Protein AF-A0A7T5UWR5-F1 (afdb_monomer_lite)

Sequence (275 aa):
MARLPIPGSDDGDWGEILNDFLSVEHAADGSLKSTGSLSEKMSTSLVAAKGDLIVGTASETPVRLPVGGDGDILTSSSASATGMIWAPSPPAPSQSIYPLSAYGFVAASGNIEAFDAISTLGSNMTRVFVPAGAAISVVGALLNTAAVMSGSGENSFAIYDDAGMFVAQTVSDDTLWTNEGWILKTLPSVVPAQSVDRFVNVGIAVNSASSPPYAMYATVGPTPPPALGGAFRGGYNRPNHRRAFYFGSMPSWPASLDLTTVGNDYGYLPLIVLA

Radius of gyration: 34.54 Å; chains: 1; bounding box: 63×38×106 Å

Foldseek 3Di:
DADQDDPPPCPPNNVVNVCSNQVQQADPVGHGDCPHPCVVDDDCVQVPDPPWDWADLDVVRTHIDHDDDPQWDWDQDPVDSRSIDTDHDDPDPPPQPDDVVVVPFQWKLDRPVLQPDKDFDAWKKFKIKGAAQDKFFKKKFAFPFAFDAQDAAAFWKWKAFQQFAGDFIFDGDSCQRGDHGIRMTTTPDIHGGHRGIGMIMMTGHDPRTPGTIMAGFRDPDPDDDPDPNQSQQQHVPDQQRAGIFHDDRDRDDDRGDRSNPTHDRPDTHTIMTTD

Secondary structure (DSSP, 8-state):
------TTTSTTTHHHHHHHHHTTTB-TTSPBPTTSGGGG---GGG--STT-EEEEEETTEEEEE----TTEEEEE-TTSTTSEEEEEPPPPP---SS-GGGGT-SEESS-GGG--EEEE--SEEEEEEE-TT--EEEEEEEEEEPPEE-S----EEEEEETTSBEEEEPPP-TTTTSS-EEEEEEEEEEEPP-SS-EEEEEEEE--SEEE--EEEE----SS--TTTTTTSSSSTT-TT--SBEEP-S-SS--SB--TTTSSBSSSPPB-EEE-

Structure (mmCIF, N/CA/C/O backbone):
data_AF-A0A7T5UWR5-F1
#
_entry.id   AF-A0A7T5UWR5-F1
#
loop_
_atom_site.group_PDB
_atom_site.id
_atom_site.type_symbol
_atom_site.label_atom_id
_atom_site.label_alt_id
_atom_site.label_comp_id
_atom_site.label_asym_id
_atom_site.label_entity_id
_atom_site.label_seq_id
_atom_site.pdbx_PDB_ins_code
_atom_site.Cartn_x
_atom_site.Cartn_y
_atom_site.Cartn_z
_atom_site.occupancy
_atom_site.B_iso_or_equiv
_atom_site.auth_seq_id
_atom_site.auth_comp_id
_atom_site.auth_asym_id
_atom_site.auth_atom_id
_atom_site.pdbx_PDB_model_num
ATOM 1 N N . MET A 1 1 ? -22.112 -3.838 71.457 1.00 72.62 1 MET A N 1
ATOM 2 C CA . MET A 1 1 ? -21.331 -4.045 70.213 1.00 72.62 1 MET A CA 1
ATOM 3 C C . MET A 1 1 ? -21.715 -5.405 69.676 1.00 72.62 1 MET A C 1
ATOM 5 O O . MET A 1 1 ? -21.663 -6.351 70.452 1.00 72.62 1 MET A O 1
ATOM 9 N N . ALA A 1 2 ? -22.090 -5.493 68.399 1.00 87.69 2 ALA A N 1
ATOM 10 C CA . ALA A 1 2 ? -22.409 -6.764 67.759 1.00 87.69 2 ALA A CA 1
ATOM 11 C C . ALA A 1 2 ? -21.218 -7.731 67.873 1.00 87.69 2 ALA A C 1
ATOM 13 O O . ALA A 1 2 ? -20.102 -7.403 67.464 1.00 87.69 2 ALA A O 1
ATOM 14 N N . ARG A 1 3 ? -21.449 -8.903 68.467 1.00 93.38 3 ARG A N 1
ATOM 15 C CA . ARG A 1 3 ? -20.462 -9.979 68.615 1.00 93.38 3 ARG A CA 1
ATOM 16 C C . ARG A 1 3 ? -21.171 -11.327 68.633 1.00 93.38 3 ARG A C 1
ATOM 18 O O . ARG A 1 3 ? -22.361 -11.389 68.912 1.00 93.38 3 ARG A O 1
ATOM 25 N N . LEU A 1 4 ? -20.436 -12.402 68.371 1.00 89.94 4 LEU A N 1
ATOM 26 C CA . LEU A 1 4 ? -20.975 -13.748 68.552 1.00 89.94 4 LEU A CA 1
ATOM 27 C C . LEU A 1 4 ? -21.218 -14.035 70.053 1.00 89.94 4 LEU A C 1
ATOM 29 O O . LEU A 1 4 ? -20.418 -13.581 70.885 1.00 89.94 4 LEU A O 1
ATOM 33 N N . PRO A 1 5 ? -22.283 -14.786 70.406 1.00 91.00 5 PRO A N 1
ATOM 34 C CA . PRO A 1 5 ? -22.486 -15.281 71.767 1.00 91.00 5 PRO A CA 1
ATOM 35 C C . PRO A 1 5 ? -21.341 -16.198 72.229 1.00 91.00 5 PRO A C 1
ATOM 37 O O . PRO A 1 5 ? -20.806 -16.982 71.440 1.00 91.00 5 PRO A O 1
ATOM 40 N N . ILE A 1 6 ? -20.981 -16.116 73.511 1.00 91.81 6 ILE A N 1
ATOM 41 C CA . ILE A 1 6 ? -19.949 -16.922 74.173 1.00 91.81 6 ILE A CA 1
ATOM 42 C C . ILE A 1 6 ? -20.634 -17.914 75.127 1.00 91.81 6 ILE A C 1
ATOM 44 O O . ILE A 1 6 ? -21.175 -17.500 76.160 1.00 91.81 6 ILE A O 1
ATOM 48 N N . PRO A 1 7 ? -20.588 -19.229 74.835 1.00 88.88 7 PRO A N 1
ATOM 49 C CA . PRO A 1 7 ? -21.233 -20.225 75.679 1.00 88.88 7 PRO A CA 1
ATOM 50 C C . PRO A 1 7 ? -20.728 -20.231 77.124 1.00 88.88 7 PRO A C 1
ATOM 52 O O . PRO A 1 7 ? -19.520 -20.208 77.358 1.00 88.88 7 PRO A O 1
ATOM 55 N N . GLY A 1 8 ? -21.650 -20.264 78.090 1.00 88.81 8 GLY A N 1
ATOM 56 C CA . GLY A 1 8 ? -21.361 -20.268 79.527 1.00 88.81 8 GLY A CA 1
ATOM 57 C C . GLY A 1 8 ? -20.982 -18.907 80.123 1.00 88.81 8 GLY A C 1
ATOM 58 O O . GLY A 1 8 ? -21.049 -18.749 81.338 1.00 88.81 8 GLY A O 1
ATOM 59 N N . SER A 1 9 ? -20.596 -17.920 79.304 1.00 91.00 9 SER A N 1
ATOM 60 C CA . SER A 1 9 ? -20.320 -16.548 79.762 1.00 91.00 9 SER A CA 1
ATOM 61 C C . SER A 1 9 ? -21.513 -15.611 79.574 1.00 91.00 9 SER A C 1
ATOM 63 O O . SER A 1 9 ? -21.632 -14.649 80.325 1.00 91.00 9 SER A O 1
ATOM 65 N N . ASP A 1 10 ? -22.361 -15.873 78.577 1.00 92.00 10 ASP A N 1
ATOM 66 C CA . ASP A 1 10 ? -23.471 -14.993 78.187 1.00 92.00 10 ASP A CA 1
ATOM 67 C C . ASP A 1 10 ? -24.849 -15.550 78.584 1.00 92.00 10 ASP A C 1
ATOM 69 O O . ASP A 1 10 ? -25.868 -15.134 78.039 1.00 92.00 10 ASP A O 1
ATOM 73 N N . ASP A 1 11 ? -24.905 -16.540 79.478 1.00 89.25 11 ASP A N 1
ATOM 74 C CA . ASP A 1 11 ? -26.140 -17.252 79.823 1.00 89.25 11 ASP A CA 1
ATOM 75 C C . ASP A 1 11 ? -27.239 -16.293 80.318 1.00 89.25 11 ASP A C 1
ATOM 77 O O . ASP A 1 11 ? -27.069 -15.579 81.301 1.00 89.25 11 ASP A O 1
ATOM 81 N N . GLY A 1 12 ? -28.385 -16.297 79.627 1.00 90.75 12 GLY A N 1
ATOM 82 C CA . GLY A 1 12 ? -29.487 -15.346 79.835 1.00 90.75 12 GLY A CA 1
ATOM 83 C C . GLY A 1 12 ? -29.567 -14.228 78.786 1.00 90.75 12 GLY A C 1
ATOM 84 O O . GLY A 1 12 ? -30.673 -13.791 78.477 1.00 90.75 12 GLY A O 1
ATOM 85 N N . ASP A 1 13 ? -28.447 -13.875 78.146 1.00 92.75 13 ASP A N 1
ATOM 86 C CA . ASP A 1 13 ? -28.332 -12.712 77.244 1.00 92.75 13 ASP A CA 1
ATOM 87 C C . ASP A 1 13 ? -28.174 -13.094 75.756 1.00 92.75 13 ASP A C 1
ATOM 89 O O . ASP A 1 13 ? -28.141 -12.237 74.869 1.00 92.75 13 ASP A O 1
ATOM 93 N N . TRP A 1 14 ? -28.103 -14.394 75.444 1.00 92.44 14 TRP A N 1
ATOM 94 C CA . TRP A 1 14 ? -27.865 -14.910 74.084 1.00 92.44 14 TRP A CA 1
ATOM 95 C C . TRP A 1 14 ? -28.826 -14.344 73.038 1.00 92.44 14 TRP A C 1
ATOM 97 O O . TRP A 1 14 ? -28.411 -14.063 71.915 1.00 92.44 14 TRP A O 1
ATOM 107 N N . GLY A 1 15 ? -30.109 -14.213 73.388 1.00 90.94 15 GLY A N 1
ATOM 108 C CA . GLY A 1 15 ? -31.134 -13.738 72.461 1.00 90.94 15 GLY A CA 1
ATOM 109 C C . GLY A 1 15 ? -30.883 -12.301 72.011 1.00 90.94 15 GLY A C 1
ATOM 110 O O . GLY A 1 15 ? -30.987 -12.005 70.825 1.00 90.94 15 GLY A O 1
ATOM 111 N N . GLU A 1 16 ? -30.496 -11.426 72.939 1.00 92.62 16 GLU A N 1
ATOM 112 C CA . GLU A 1 16 ? -30.195 -10.024 72.642 1.00 92.62 16 GLU A CA 1
ATOM 113 C C . GLU A 1 16 ? -28.906 -9.903 71.822 1.00 92.62 16 GLU A C 1
ATOM 115 O O . GLU A 1 16 ? -28.911 -9.287 70.758 1.00 92.62 16 GLU A O 1
ATOM 120 N N . ILE A 1 17 ? -27.836 -10.592 72.237 1.00 93.31 17 ILE A N 1
ATOM 121 C CA . ILE A 1 17 ? -26.541 -10.574 71.536 1.00 93.31 17 ILE A CA 1
ATOM 122 C C . ILE A 1 17 ? -26.669 -11.115 70.103 1.00 93.31 17 ILE A C 1
ATOM 124 O O . ILE A 1 17 ? -26.099 -10.546 69.168 1.00 93.31 17 ILE A O 1
ATOM 128 N N . LEU A 1 18 ? -27.419 -12.205 69.908 1.00 92.06 18 LEU A N 1
ATOM 129 C CA . LEU A 1 18 ? -27.649 -12.775 68.581 1.00 92.06 18 LEU A CA 1
ATOM 130 C C . LEU A 1 18 ? -28.477 -11.834 67.700 1.00 92.06 18 LEU A C 1
ATOM 132 O O . LEU A 1 18 ? -28.149 -11.674 66.525 1.00 92.06 18 LEU A O 1
ATOM 136 N N . ASN A 1 19 ? -29.514 -11.197 68.247 1.00 92.12 19 ASN A N 1
ATOM 137 C CA . ASN A 1 19 ? -30.317 -10.227 67.505 1.00 92.12 19 ASN A CA 1
ATOM 138 C C . ASN A 1 19 ? -29.480 -9.010 67.093 1.00 92.12 19 ASN A C 1
ATOM 140 O O . ASN A 1 19 ? -29.534 -8.613 65.930 1.00 92.12 19 ASN A O 1
ATOM 144 N N . ASP A 1 20 ? -28.638 -8.487 67.989 1.00 93.44 20 ASP A N 1
ATOM 145 C CA . ASP A 1 20 ? -27.680 -7.419 67.685 1.00 93.44 20 ASP A CA 1
ATOM 146 C C . ASP A 1 20 ? -26.740 -7.818 66.538 1.00 93.44 20 ASP A C 1
ATOM 148 O O . ASP A 1 20 ? -26.527 -7.037 65.609 1.00 93.44 20 ASP A O 1
ATOM 152 N N . PHE A 1 21 ? -26.212 -9.046 66.559 1.00 92.94 21 PHE A N 1
ATOM 153 C CA . PHE A 1 21 ? -25.339 -9.562 65.504 1.00 92.94 21 PHE A CA 1
ATOM 154 C C . PHE A 1 21 ? -26.065 -9.746 64.163 1.00 92.94 21 PHE A C 1
ATOM 156 O O . PHE A 1 21 ? -25.588 -9.268 63.134 1.00 92.94 21 PHE A O 1
ATOM 163 N N . LEU A 1 22 ? -27.224 -10.411 64.152 1.00 91.69 22 LEU A N 1
ATOM 164 C CA . LEU A 1 22 ? -27.995 -10.643 62.927 1.00 91.69 22 LEU A CA 1
ATOM 165 C C . LEU A 1 22 ? -28.481 -9.331 62.316 1.00 91.69 22 LEU A C 1
ATOM 167 O O . LEU A 1 22 ? -28.459 -9.187 61.091 1.00 91.69 22 LEU A O 1
ATOM 171 N N . SER A 1 23 ? -28.820 -8.352 63.158 1.00 91.81 23 SER A N 1
ATOM 172 C CA . SER A 1 23 ? -29.242 -7.025 62.723 1.00 91.81 23 SER A CA 1
ATOM 173 C C . SER A 1 23 ? -28.158 -6.257 61.966 1.00 91.81 23 SER A C 1
ATOM 175 O O . SER A 1 23 ? -28.475 -5.241 61.360 1.00 91.81 23 SER A O 1
ATOM 177 N N . VAL A 1 24 ? -26.898 -6.704 61.936 1.00 90.94 24 VAL A N 1
ATOM 178 C CA . VAL A 1 24 ? -25.865 -6.065 61.104 1.00 90.94 24 VAL A CA 1
ATOM 179 C C . VAL A 1 24 ? -26.238 -6.152 59.619 1.00 90.94 24 VAL A C 1
ATOM 181 O O . VAL A 1 24 ? -26.217 -5.136 58.929 1.00 90.94 24 VAL A O 1
ATOM 184 N N . GLU A 1 25 ? -26.680 -7.323 59.150 1.00 92.88 25 GLU A N 1
ATOM 185 C CA . GLU A 1 25 ? -27.005 -7.562 57.731 1.00 92.88 25 GLU A CA 1
ATOM 186 C C . GLU A 1 25 ? -28.476 -7.922 57.476 1.00 92.88 25 GLU A C 1
ATOM 188 O O . GLU A 1 25 ? -28.911 -7.864 56.328 1.00 92.88 25 GLU A O 1
ATOM 193 N N . HIS A 1 26 ? -29.262 -8.260 58.507 1.00 92.81 26 HIS A N 1
ATOM 194 C CA . HIS A 1 26 ? -30.658 -8.686 58.357 1.00 92.81 26 HIS A CA 1
ATOM 195 C C . HIS A 1 26 ? -31.650 -7.645 58.877 1.00 92.81 26 HIS A C 1
ATOM 197 O O . HIS A 1 26 ? -31.431 -6.993 59.901 1.00 92.81 26 HIS A O 1
ATOM 203 N N . ALA A 1 27 ? -32.760 -7.486 58.164 1.00 91.44 27 ALA A N 1
ATOM 204 C CA . ALA A 1 27 ? -33.933 -6.766 58.629 1.00 91.44 27 ALA A CA 1
ATOM 205 C C . ALA A 1 27 ? -34.692 -7.591 59.686 1.00 91.44 27 ALA A C 1
ATOM 207 O O . ALA A 1 27 ? -34.437 -8.779 59.885 1.00 91.44 27 ALA A O 1
ATOM 208 N N . ALA A 1 28 ? -35.633 -6.953 60.387 1.00 92.12 28 ALA A N 1
ATOM 209 C CA . ALA A 1 28 ? -36.389 -7.593 61.468 1.00 92.12 28 ALA A CA 1
ATOM 210 C C . ALA A 1 28 ? -37.284 -8.758 60.996 1.00 92.12 28 ALA A C 1
ATOM 212 O O . ALA A 1 28 ? -37.659 -9.605 61.801 1.00 92.12 28 ALA A O 1
ATOM 213 N N . ASP A 1 29 ? -37.617 -8.810 59.705 1.00 93.12 29 ASP A N 1
ATOM 214 C CA . ASP A 1 29 ? -38.367 -9.896 59.064 1.00 93.12 29 ASP A CA 1
ATOM 215 C C . ASP A 1 29 ? -37.470 -11.054 58.578 1.00 93.12 29 ASP A C 1
ATOM 217 O O . ASP A 1 29 ? -37.969 -12.032 58.022 1.00 93.12 29 ASP A O 1
ATOM 221 N N . GLY A 1 30 ? -36.153 -10.958 58.794 1.00 90.12 30 GLY A N 1
ATOM 222 C CA . GLY A 1 30 ? -35.166 -11.949 58.375 1.00 90.12 30 GLY A CA 1
ATOM 223 C C . GLY A 1 30 ? -34.666 -11.791 56.937 1.00 90.12 30 GLY A C 1
ATOM 224 O O . GLY A 1 30 ? -33.840 -12.599 56.508 1.00 90.12 30 GLY A O 1
ATOM 225 N N . SER A 1 31 ? -35.107 -10.777 56.183 1.00 91.62 31 SER A N 1
ATOM 226 C CA . SER A 1 31 ? -34.520 -10.474 54.872 1.00 91.62 31 SER A CA 1
ATOM 227 C C . SER A 1 31 ? -33.127 -9.858 55.022 1.00 91.62 31 SER A C 1
ATOM 229 O O . SER A 1 31 ? -32.784 -9.313 56.068 1.00 91.62 31 SER A O 1
ATOM 231 N N . LEU A 1 32 ? -32.321 -9.868 53.959 1.00 90.62 32 LEU A N 1
ATOM 232 C CA . LEU A 1 32 ? -31.107 -9.048 53.914 1.00 90.62 32 LEU A CA 1
ATOM 233 C C . LEU A 1 32 ? -31.481 -7.560 53.841 1.00 90.62 32 LEU A C 1
ATOM 235 O O . LEU A 1 32 ? -32.467 -7.190 53.198 1.00 90.62 32 LEU A O 1
ATOM 239 N N . LYS A 1 33 ? -30.692 -6.702 54.489 1.00 89.81 33 LYS A N 1
ATOM 240 C CA . LYS A 1 33 ? -30.841 -5.245 54.416 1.00 89.81 33 LYS A CA 1
ATOM 241 C C . LYS A 1 33 ? -30.394 -4.729 53.050 1.00 89.81 33 LYS A C 1
ATOM 243 O O . LYS A 1 33 ? -29.324 -5.084 52.567 1.00 89.81 33 LYS A O 1
ATOM 248 N N . SER A 1 34 ? -31.148 -3.787 52.487 1.00 83.00 34 SER A N 1
ATOM 249 C CA . SER A 1 34 ? -30.745 -3.033 51.289 1.00 83.00 34 SER A CA 1
ATOM 250 C C . SER A 1 34 ? -29.621 -2.021 51.547 1.00 83.00 34 SER A C 1
ATOM 252 O O . SER A 1 34 ? -29.089 -1.454 50.602 1.00 83.00 34 SER A O 1
ATOM 254 N N . THR A 1 35 ? -29.275 -1.790 52.816 1.00 83.94 35 THR A N 1
ATOM 255 C CA . THR A 1 35 ? -28.241 -0.845 53.269 1.00 83.94 35 THR A CA 1
ATOM 256 C C . THR A 1 35 ? -27.178 -1.513 54.151 1.00 83.94 35 THR A C 1
ATOM 258 O O . THR A 1 35 ? -26.493 -0.825 54.908 1.00 83.94 35 THR A O 1
ATOM 261 N N . GLY A 1 36 ? -27.127 -2.850 54.178 1.00 82.38 36 GLY A N 1
ATOM 262 C CA . GLY A 1 36 ? -26.087 -3.594 54.898 1.00 82.38 36 GLY A CA 1
ATOM 263 C C . GLY A 1 36 ? -24.737 -3.485 54.188 1.00 82.38 36 GLY A C 1
ATOM 264 O O . GLY A 1 36 ? -24.656 -2.974 53.073 1.00 82.38 36 GLY A O 1
ATOM 265 N N . SER A 1 37 ? -23.659 -4.011 54.770 1.00 84.62 37 SER A N 1
ATOM 266 C CA . SER A 1 37 ? -22.362 -4.007 54.072 1.00 84.62 37 SER A CA 1
ATOM 267 C C . SER A 1 37 ? -22.386 -4.836 52.779 1.00 84.62 37 SER A C 1
ATOM 269 O O . SER A 1 37 ? -21.568 -4.621 51.878 1.00 84.62 37 SER A O 1
ATOM 271 N N . LEU A 1 38 ? -23.345 -5.763 52.656 1.00 83.50 38 LEU A N 1
ATOM 272 C CA . LEU A 1 38 ? -23.556 -6.564 51.456 1.00 83.50 38 LEU A CA 1
ATOM 273 C C . LEU A 1 38 ? -24.136 -5.763 50.278 1.00 83.50 38 LEU A C 1
ATOM 275 O O . LEU A 1 38 ? -23.852 -6.113 49.134 1.00 83.50 38 LEU A O 1
ATOM 279 N N . SER A 1 39 ? -24.886 -4.678 50.519 1.00 81.06 39 SER A N 1
ATOM 280 C CA . SER A 1 39 ? -25.449 -3.855 49.433 1.00 81.06 39 SER A CA 1
ATOM 281 C C . SER A 1 39 ? -24.379 -3.091 48.650 1.00 81.06 39 SER A C 1
ATOM 283 O O . SER A 1 39 ? -24.618 -2.652 47.531 1.00 81.06 39 SER A O 1
ATOM 285 N N . GLU A 1 40 ? -23.177 -2.963 49.214 1.00 83.56 40 GLU A N 1
ATOM 286 C CA . GLU A 1 40 ? -22.005 -2.382 48.554 1.00 83.56 40 GLU A CA 1
ATOM 287 C C . GLU A 1 40 ? -21.211 -3.410 47.726 1.00 83.56 40 GLU A C 1
ATOM 289 O O . GLU A 1 40 ? -20.177 -3.076 47.138 1.00 83.56 40 GLU A O 1
ATOM 294 N N . LYS A 1 41 ? -21.630 -4.684 47.706 1.00 86.06 41 LYS A N 1
ATOM 295 C CA . LYS A 1 41 ? -20.920 -5.770 47.017 1.00 86.06 41 LYS A CA 1
ATOM 296 C C . LYS A 1 41 ? -21.656 -6.190 45.747 1.00 86.06 41 LYS A C 1
ATOM 298 O O . LYS A 1 41 ? -22.878 -6.241 45.697 1.00 86.06 41 LYS A O 1
ATOM 303 N N . MET A 1 42 ? -20.891 -6.573 44.725 1.00 87.06 42 MET A N 1
ATOM 304 C CA . MET A 1 42 ? -21.410 -7.258 43.538 1.00 87.06 42 MET A CA 1
ATOM 305 C C . MET A 1 42 ? -21.077 -8.747 43.593 1.00 87.06 42 MET A C 1
ATOM 307 O O . MET A 1 42 ? -19.999 -9.131 44.052 1.00 87.06 42 MET A O 1
ATOM 311 N N . SER A 1 43 ? -21.984 -9.588 43.089 1.00 88.94 43 SER A N 1
ATOM 312 C CA . SER A 1 43 ? -21.745 -11.031 43.015 1.00 88.94 43 SER A CA 1
ATOM 313 C C . SER A 1 43 ? -20.585 -11.347 42.072 1.00 88.94 43 SER A C 1
ATOM 315 O O . SER A 1 43 ? -20.590 -10.950 40.905 1.00 8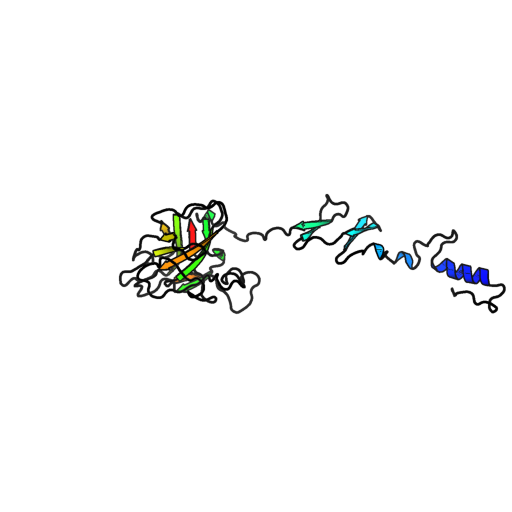8.94 43 SER A O 1
ATOM 317 N N . THR A 1 44 ? -19.624 -12.142 42.543 1.00 90.44 44 THR A N 1
ATOM 318 C CA . THR A 1 44 ? -18.509 -12.631 41.719 1.00 90.44 44 THR A CA 1
ATOM 319 C C . THR A 1 44 ? -18.971 -13.567 40.607 1.00 90.44 44 THR A C 1
ATOM 321 O O . THR A 1 44 ? -18.273 -13.707 39.609 1.00 90.44 44 THR A O 1
ATOM 324 N N . SER A 1 45 ? -20.175 -14.143 40.711 1.00 91.19 45 SER A N 1
ATOM 325 C CA . SER A 1 45 ? -20.774 -14.958 39.647 1.00 91.19 45 SER A CA 1
ATOM 326 C C . SER A 1 45 ? -21.017 -14.183 38.346 1.00 91.19 45 SER A C 1
ATOM 328 O O . SER A 1 45 ? -21.224 -14.801 37.305 1.00 91.19 45 SER A O 1
ATOM 330 N N . LEU A 1 46 ? -21.000 -12.845 38.390 1.00 93.38 46 LEU A N 1
ATOM 331 C CA . LEU A 1 46 ? -21.069 -11.996 37.199 1.00 93.38 46 LEU A CA 1
ATOM 332 C C . LEU A 1 46 ? -19.770 -12.026 36.371 1.00 93.38 46 LEU A C 1
ATOM 334 O O . LEU A 1 46 ? -19.798 -11.672 35.197 1.00 93.38 46 LEU A O 1
ATOM 338 N N . VAL A 1 47 ? -18.651 -12.471 36.950 1.00 94.81 47 VAL A N 1
ATOM 339 C CA . VAL A 1 47 ? -17.345 -12.603 36.286 1.00 94.81 47 VAL A CA 1
ATOM 340 C C . VAL A 1 47 ? -16.982 -14.088 36.245 1.00 94.81 47 VAL A C 1
ATOM 342 O O . VAL A 1 47 ? -16.345 -14.621 37.151 1.00 94.81 47 VAL A O 1
ATOM 345 N N . ALA A 1 48 ? -17.441 -14.779 35.204 1.00 93.75 48 ALA A N 1
ATOM 346 C CA . ALA A 1 48 ? -17.344 -16.235 35.082 1.00 93.75 48 ALA A CA 1
ATOM 347 C C . ALA A 1 48 ? -16.141 -16.697 34.239 1.00 93.75 48 ALA A C 1
ATOM 349 O O . ALA A 1 48 ? -15.723 -17.851 34.337 1.00 93.75 48 ALA A O 1
ATOM 350 N N . ALA A 1 49 ? -15.589 -15.817 33.403 1.00 95.00 49 ALA A N 1
ATOM 351 C CA . ALA A 1 49 ? -14.500 -16.106 32.481 1.00 95.00 49 ALA A CA 1
ATOM 352 C C . ALA A 1 49 ? -13.523 -14.926 32.353 1.00 95.00 49 ALA A C 1
ATOM 354 O O . ALA A 1 49 ? -13.793 -13.789 32.745 1.00 95.00 49 ALA A O 1
ATOM 355 N N . LYS A 1 50 ? -12.345 -15.207 31.786 1.00 93.56 50 LYS A N 1
ATOM 356 C CA . LYS A 1 50 ? -11.344 -14.176 31.490 1.00 93.56 50 LYS A CA 1
ATOM 357 C C . LYS A 1 50 ? -11.901 -13.182 30.470 1.00 93.56 50 LYS A C 1
ATOM 359 O O . LYS A 1 50 ? -12.448 -13.592 29.453 1.00 93.56 50 LYS A O 1
ATOM 364 N N . GLY A 1 51 ? -11.692 -11.895 30.735 1.00 93.50 51 GLY A N 1
ATOM 365 C CA . GLY A 1 51 ? -12.090 -10.812 29.833 1.00 93.50 51 GLY A CA 1
ATOM 366 C C . GLY A 1 51 ? -13.564 -10.409 29.917 1.00 93.50 51 GLY A C 1
ATOM 367 O O . GLY A 1 51 ? -13.987 -9.562 29.137 1.00 93.50 51 GLY A O 1
ATOM 368 N N . ASP A 1 52 ? -14.340 -10.973 30.847 1.00 95.81 52 ASP A N 1
ATOM 369 C CA . ASP A 1 52 ? -15.711 -10.524 31.089 1.00 95.81 52 ASP A CA 1
ATOM 370 C C . ASP A 1 52 ? -15.761 -9.050 31.509 1.00 95.81 52 ASP A C 1
ATOM 372 O O . ASP A 1 52 ? -14.955 -8.588 32.321 1.00 95.81 52 ASP A O 1
ATOM 376 N N . LEU A 1 53 ? -16.763 -8.335 31.000 1.00 95.06 53 LEU A N 1
ATOM 377 C CA . LEU A 1 53 ? -17.094 -6.973 31.401 1.00 95.06 53 LEU A CA 1
ATOM 378 C C . LEU A 1 53 ? -18.434 -6.950 32.132 1.00 95.06 53 LEU A C 1
ATOM 380 O O . LEU A 1 53 ? -19.370 -7.661 31.764 1.00 95.06 53 LEU A O 1
ATOM 384 N N . ILE A 1 54 ? -18.543 -6.096 33.147 1.00 95.06 54 ILE A N 1
ATOM 385 C CA . ILE A 1 54 ? -19.816 -5.821 33.815 1.00 95.06 54 ILE A CA 1
ATOM 386 C C . ILE A 1 54 ? -20.407 -4.555 33.214 1.00 95.06 54 ILE A C 1
ATOM 388 O O . ILE A 1 54 ? -19.787 -3.493 33.258 1.00 95.06 54 ILE A O 1
ATOM 392 N N . VAL A 1 55 ? -21.603 -4.678 32.646 1.00 95.19 55 VAL A N 1
ATOM 393 C CA . VAL A 1 55 ? -22.321 -3.579 31.991 1.00 95.19 55 VAL A CA 1
ATOM 394 C C . VAL A 1 55 ? -23.684 -3.383 32.647 1.00 95.19 55 VAL A C 1
ATOM 396 O O . VAL A 1 55 ? -24.322 -4.342 33.074 1.00 95.19 55 VAL A O 1
ATOM 399 N N . GLY A 1 56 ? -24.132 -2.135 32.761 1.00 93.81 56 GLY A N 1
ATOM 400 C CA . GLY A 1 56 ? -25.457 -1.813 33.289 1.00 93.81 56 GLY A CA 1
ATOM 401 C C . GLY A 1 56 ? -26.518 -1.887 32.194 1.00 93.81 56 GLY A C 1
ATOM 402 O O . GLY A 1 56 ? -26.321 -1.337 31.115 1.00 93.81 56 GLY A O 1
ATOM 403 N N . THR A 1 57 ? -27.644 -2.539 32.478 1.00 93.56 57 THR A N 1
ATOM 404 C CA . THR A 1 57 ? -28.819 -2.574 31.575 1.00 93.56 57 THR A CA 1
ATOM 405 C C . THR A 1 57 ? -29.953 -1.663 32.050 1.00 93.56 57 THR A C 1
ATOM 407 O O . THR A 1 57 ? -30.788 -1.242 31.255 1.00 93.56 57 THR A O 1
ATOM 410 N N . ALA A 1 58 ? -29.962 -1.334 33.343 1.00 91.75 58 ALA A N 1
ATOM 411 C CA . ALA A 1 58 ? -30.871 -0.407 34.010 1.00 91.75 58 ALA A CA 1
ATOM 412 C C . ALA A 1 58 ? -30.253 0.040 35.352 1.00 91.75 58 ALA A C 1
ATOM 414 O O . ALA A 1 58 ? -29.134 -0.365 35.689 1.00 91.75 58 ALA A O 1
ATOM 415 N N . SER A 1 59 ? -30.980 0.854 36.130 1.00 89.06 59 SER A N 1
ATOM 416 C CA . SER A 1 59 ? -30.579 1.223 37.497 1.00 89.06 59 SER A CA 1
ATOM 417 C C . SER A 1 59 ? -30.308 -0.031 38.324 1.00 89.06 59 SER A C 1
ATOM 419 O O . SER A 1 59 ? -31.131 -0.944 38.333 1.00 89.06 59 SER A O 1
ATOM 421 N N . GLU A 1 60 ? -29.144 -0.087 38.974 1.00 86.88 60 GLU A N 1
ATOM 422 C CA . GLU A 1 60 ? -28.751 -1.187 39.872 1.00 86.88 60 GLU A CA 1
ATOM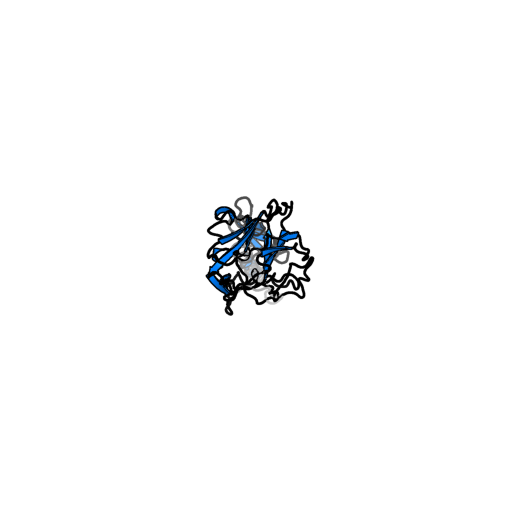 423 C C . GLU A 1 60 ? -28.826 -2.590 39.229 1.00 86.88 60 GLU A C 1
ATOM 425 O O . GLU A 1 60 ? -28.891 -3.598 39.926 1.00 86.88 60 GLU A O 1
ATOM 430 N N . THR A 1 61 ? -28.792 -2.675 37.891 1.00 90.75 61 THR A N 1
ATOM 431 C CA . THR A 1 61 ? -28.964 -3.935 37.147 1.00 90.75 61 THR A CA 1
ATOM 432 C C . THR A 1 61 ? -27.713 -4.260 36.319 1.00 90.75 61 THR A C 1
ATOM 434 O O . THR A 1 61 ? -27.696 -4.050 35.095 1.00 90.75 61 THR A O 1
ATOM 437 N N . PRO A 1 62 ? -26.629 -4.731 36.968 1.00 93.25 62 PRO A N 1
ATOM 438 C CA . PRO A 1 62 ? -25.433 -5.181 36.274 1.00 93.25 62 PRO A CA 1
ATOM 439 C C . PRO A 1 62 ? -25.676 -6.532 35.591 1.00 93.25 62 PRO A C 1
ATOM 441 O O . PRO A 1 62 ? -26.293 -7.437 36.152 1.00 93.25 62 PRO A O 1
ATOM 444 N N . VAL A 1 63 ? -25.130 -6.696 34.390 1.00 95.19 63 VAL A N 1
ATOM 445 C CA . VAL A 1 63 ? -25.092 -7.964 33.661 1.00 95.19 63 VAL A CA 1
ATOM 446 C C . VAL A 1 63 ? -23.687 -8.218 33.127 1.00 95.19 63 VAL A C 1
ATOM 448 O O . VAL A 1 63 ? -22.900 -7.297 32.904 1.00 95.19 63 VAL A O 1
ATOM 451 N N . ARG A 1 64 ? -23.374 -9.493 32.916 1.00 95.69 64 ARG A N 1
ATOM 452 C CA . ARG A 1 64 ? -22.134 -9.941 32.290 1.00 95.69 64 ARG A CA 1
ATOM 453 C C . ARG A 1 64 ? -22.199 -9.761 30.771 1.00 95.69 64 ARG A C 1
ATOM 455 O O . ARG A 1 64 ? -23.077 -10.330 30.124 1.00 95.69 64 ARG A O 1
ATOM 462 N N . LEU A 1 65 ? -21.216 -9.067 30.204 1.00 96.31 65 LEU A N 1
ATOM 463 C CA . LEU A 1 65 ? -20.891 -9.075 28.780 1.00 96.31 65 LEU A CA 1
ATOM 464 C C . LEU A 1 65 ? -19.608 -9.905 28.578 1.00 96.31 65 LEU A C 1
ATOM 466 O O . LEU A 1 65 ? -18.544 -9.479 29.031 1.00 96.31 65 LEU A O 1
ATOM 470 N N . PRO A 1 66 ? -19.679 -11.086 27.936 1.00 95.69 66 PRO A N 1
ATOM 471 C CA . PRO A 1 66 ? -18.492 -11.885 27.628 1.00 95.69 66 PRO A CA 1
ATOM 472 C C . PRO A 1 66 ? -17.499 -11.115 26.749 1.00 95.69 66 PRO A C 1
ATOM 474 O O . PRO A 1 66 ? -17.905 -10.227 26.000 1.00 95.69 66 PRO A O 1
ATOM 477 N N . VAL A 1 67 ? -16.217 -11.483 26.799 1.00 95.94 67 VAL A N 1
ATOM 478 C CA . VAL A 1 67 ? -15.201 -10.951 25.875 1.00 95.94 67 VAL A CA 1
ATOM 479 C C . VAL A 1 67 ? -15.543 -11.284 24.415 1.00 95.94 67 VAL A C 1
ATOM 481 O O . VAL A 1 67 ? -16.079 -12.357 24.130 1.00 95.94 67 VAL A O 1
ATOM 484 N N . GLY A 1 68 ? -15.252 -10.350 23.506 1.00 94.94 68 GLY A N 1
ATOM 485 C CA . GLY A 1 68 ? -15.373 -10.542 22.060 1.00 94.94 68 GLY A CA 1
ATOM 486 C C . GLY A 1 68 ? -14.268 -11.426 21.481 1.00 94.94 68 GLY A C 1
ATOM 487 O O . GLY A 1 68 ? -13.380 -11.886 22.204 1.00 94.94 68 GLY A O 1
ATOM 488 N N . GLY A 1 69 ? -14.325 -11.662 20.171 1.00 95.00 69 GLY A N 1
ATOM 489 C CA . GLY A 1 69 ? -13.244 -12.322 19.445 1.00 95.00 69 GLY A CA 1
ATOM 490 C C . GLY A 1 69 ? -12.029 -11.408 19.258 1.00 95.00 69 GLY A C 1
ATOM 491 O O . GLY A 1 69 ? -12.101 -10.191 19.436 1.00 95.00 69 GLY A O 1
ATOM 492 N N . ASP A 1 70 ? -10.899 -11.994 18.865 1.00 92.94 70 ASP A N 1
ATOM 493 C CA . ASP A 1 70 ? -9.706 -11.220 18.520 1.00 92.94 70 ASP A CA 1
ATOM 494 C C . ASP A 1 70 ? -10.002 -10.264 17.353 1.00 92.94 70 ASP A C 1
ATOM 496 O O . ASP A 1 70 ? -10.474 -10.676 16.294 1.00 92.94 70 ASP A O 1
ATOM 500 N N . GLY A 1 71 ? -9.695 -8.978 17.544 1.00 88.50 71 GLY A N 1
ATOM 501 C CA . GLY A 1 71 ? -9.955 -7.927 16.554 1.00 88.50 71 GLY A CA 1
ATOM 502 C C . GLY A 1 71 ? -11.332 -7.265 16.665 1.00 88.50 71 GLY A C 1
ATOM 5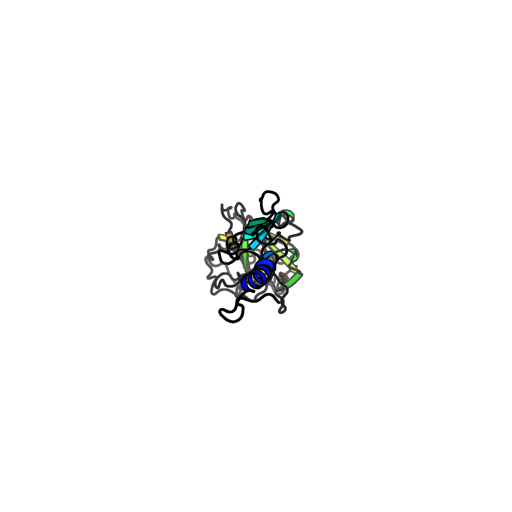03 O O . GLY A 1 71 ? -11.570 -6.267 15.976 1.00 88.50 71 GLY A O 1
ATOM 504 N N . ASP A 1 72 ? -12.204 -7.751 17.551 1.00 95.06 72 ASP A N 1
ATOM 505 C CA . ASP A 1 72 ? -13.427 -7.036 17.898 1.00 95.06 72 ASP A CA 1
ATOM 506 C C . ASP A 1 72 ? -13.126 -5.834 18.806 1.00 95.06 72 ASP A C 1
ATOM 508 O O . ASP A 1 72 ? -12.236 -5.853 19.659 1.00 95.06 72 ASP A O 1
ATOM 512 N N . ILE A 1 73 ? -13.921 -4.778 18.648 1.00 93.94 73 ILE A N 1
ATOM 513 C CA . ILE A 1 73 ? -13.915 -3.585 19.490 1.00 93.94 73 ILE A CA 1
ATOM 514 C C . ILE A 1 73 ? -15.272 -3.407 20.171 1.00 93.94 73 ILE A C 1
ATOM 516 O O . ILE A 1 73 ? -16.329 -3.702 19.600 1.00 93.94 73 ILE A O 1
ATOM 520 N N . LEU A 1 74 ? -15.247 -2.905 21.406 1.00 96.38 74 LEU A N 1
ATOM 521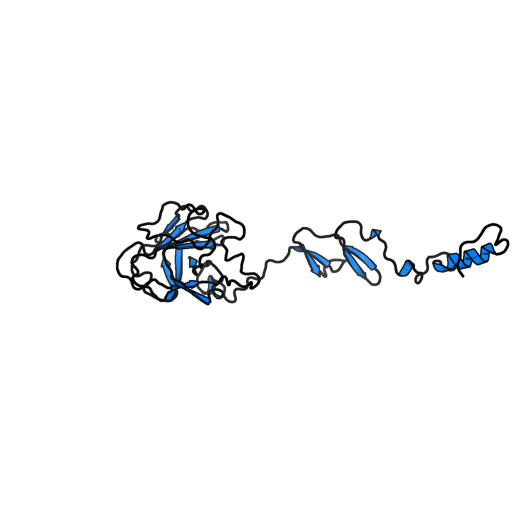 C CA . LEU A 1 74 ? -16.463 -2.615 22.154 1.00 96.38 74 LEU A CA 1
ATOM 522 C C . LEU A 1 74 ? -17.159 -1.418 21.509 1.00 96.38 74 LEU A C 1
ATOM 524 O O . LEU A 1 74 ? -16.628 -0.308 21.482 1.00 96.38 74 LEU A O 1
ATOM 528 N N . THR A 1 75 ? -18.352 -1.660 20.987 1.00 94.69 75 THR A N 1
ATOM 529 C CA . THR A 1 75 ? -19.114 -0.704 20.192 1.00 94.69 75 THR A CA 1
ATOM 530 C C . THR A 1 75 ? -20.466 -0.470 20.845 1.00 94.69 75 THR A C 1
ATOM 532 O O . THR A 1 75 ? -21.172 -1.417 21.193 1.00 94.69 75 THR A O 1
ATOM 535 N N . SER A 1 76 ? -20.853 0.796 21.001 1.00 95.50 76 SER A N 1
ATOM 536 C CA . SER A 1 76 ? -22.210 1.126 21.446 1.00 95.50 76 SER A CA 1
ATOM 537 C C . SER A 1 76 ? -23.240 0.683 20.404 1.00 95.50 76 SER A C 1
ATOM 539 O O . SER A 1 76 ? -23.047 0.866 19.203 1.00 95.50 76 SER A O 1
ATOM 541 N N . SER A 1 77 ? -24.332 0.075 20.854 1.00 94.25 77 SER A N 1
ATOM 542 C CA . SER A 1 77 ? -25.394 -0.425 19.985 1.00 94.25 77 SER A CA 1
ATOM 543 C C . SER A 1 77 ? -26.734 -0.321 20.692 1.00 94.25 77 SER A C 1
ATOM 545 O O . SER A 1 77 ? -27.014 -1.069 21.628 1.00 94.25 77 SER A O 1
ATOM 547 N N . SER A 1 78 ? -27.594 0.574 20.205 1.00 93.81 78 SER A N 1
ATOM 548 C CA . SER A 1 78 ? -28.976 0.714 20.681 1.00 93.81 78 SER A CA 1
ATOM 549 C C . SER A 1 78 ? -29.852 -0.504 20.369 1.00 93.81 78 SER A C 1
ATOM 551 O O . SER A 1 78 ? -30.936 -0.632 20.929 1.00 93.81 78 SER A O 1
ATOM 553 N N . ALA A 1 79 ? -29.392 -1.400 19.490 1.00 92.31 79 ALA A N 1
ATOM 554 C CA . ALA A 1 79 ? -30.063 -2.659 19.181 1.00 92.31 79 ALA A CA 1
ATOM 555 C C . ALA A 1 79 ? -29.729 -3.782 20.183 1.00 92.31 79 ALA A C 1
ATOM 557 O O . ALA A 1 79 ? -30.410 -4.805 20.202 1.00 92.31 79 ALA A O 1
ATOM 558 N N . SER A 1 80 ? -28.685 -3.616 21.004 1.00 93.94 80 SER A N 1
ATOM 559 C CA . SER A 1 80 ? -28.310 -4.582 22.038 1.00 93.94 80 SER A CA 1
ATOM 560 C C . SER A 1 80 ? -29.015 -4.281 23.355 1.00 93.94 80 SER A C 1
ATOM 562 O O . SER A 1 80 ? -29.076 -3.130 23.781 1.00 93.94 80 SER A O 1
ATOM 564 N N . ALA A 1 81 ? -29.468 -5.323 24.057 1.00 91.38 81 ALA A N 1
ATOM 565 C CA . ALA A 1 81 ? -30.073 -5.188 25.384 1.00 91.38 81 ALA A CA 1
ATOM 566 C C . ALA A 1 81 ? -29.111 -4.583 26.426 1.00 91.38 81 ALA A C 1
ATOM 568 O O . ALA A 1 81 ? -29.553 -3.962 27.386 1.00 91.38 81 ALA A O 1
ATOM 569 N N . THR A 1 82 ? -27.798 -4.739 26.235 1.00 94.25 82 THR A N 1
ATOM 570 C CA . THR A 1 82 ? -26.759 -4.137 27.087 1.00 94.25 82 THR A CA 1
ATOM 571 C C . THR A 1 82 ? -26.335 -2.739 26.635 1.00 94.25 82 THR A C 1
ATOM 573 O O . THR A 1 82 ? -25.461 -2.140 27.256 1.00 94.25 82 THR A O 1
ATOM 576 N N . GLY A 1 83 ? -26.872 -2.236 25.517 1.00 94.56 83 GLY A N 1
ATOM 577 C CA . GLY A 1 83 ? -26.408 -1.005 24.872 1.00 94.56 83 GLY A CA 1
ATOM 578 C C . GLY A 1 83 ? -25.014 -1.110 24.237 1.00 94.56 83 GLY A C 1
ATOM 579 O O . GLY A 1 83 ? -24.526 -0.129 23.677 1.00 94.56 83 GLY A O 1
ATOM 580 N N . MET A 1 84 ? -24.367 -2.279 24.314 1.00 96.19 84 MET A N 1
ATOM 581 C CA . MET A 1 84 ? -22.996 -2.529 23.866 1.00 96.19 84 MET A CA 1
ATOM 582 C C . MET A 1 84 ? -22.904 -3.870 23.132 1.00 96.19 84 MET A C 1
ATOM 584 O O . MET A 1 84 ? -23.591 -4.832 23.482 1.00 96.19 84 MET A O 1
ATOM 588 N N . ILE A 1 85 ? -22.038 -3.953 22.129 1.00 95.75 85 ILE A N 1
ATOM 589 C CA . ILE A 1 85 ? -21.688 -5.193 21.427 1.00 95.75 85 ILE A CA 1
ATOM 590 C C . ILE A 1 85 ? -20.189 -5.235 21.161 1.00 95.75 85 ILE A C 1
ATOM 592 O O . ILE A 1 85 ? -19.540 -4.197 21.052 1.00 95.75 85 ILE A O 1
ATOM 596 N N . TRP A 1 86 ? -19.652 -6.436 20.996 1.00 96.75 86 TRP A N 1
ATOM 597 C CA . TRP A 1 86 ? -18.381 -6.623 20.309 1.00 96.75 86 TRP A CA 1
ATOM 598 C C . TRP A 1 86 ? -18.654 -6.667 18.812 1.00 96.75 86 TRP A C 1
ATOM 600 O O . TRP A 1 86 ? -19.522 -7.416 18.362 1.00 96.75 86 TRP A O 1
ATOM 610 N N . ALA A 1 87 ? -17.970 -5.813 18.061 1.00 94.88 87 ALA A N 1
ATOM 611 C CA . ALA A 1 87 ? -18.086 -5.749 16.613 1.00 94.88 87 ALA A CA 1
ATOM 612 C C . ALA A 1 87 ? -16.690 -5.690 15.986 1.00 94.88 87 ALA A C 1
ATOM 614 O O . ALA A 1 87 ? -15.784 -5.142 16.619 1.00 94.88 87 ALA A O 1
ATOM 615 N N . PRO A 1 88 ? -16.511 -6.177 14.747 1.00 92.06 88 PRO A N 1
ATOM 616 C CA . PRO A 1 88 ? -15.228 -6.102 14.065 1.00 92.06 88 PRO A CA 1
ATOM 617 C C . PRO A 1 88 ? -14.715 -4.662 14.011 1.00 92.06 88 PRO A C 1
ATOM 619 O O . PRO A 1 88 ? -15.487 -3.734 13.747 1.00 92.06 88 PRO A O 1
ATOM 622 N N . SER A 1 89 ? -13.413 -4.470 14.226 1.00 87.19 89 SER A N 1
ATOM 623 C CA . SER A 1 89 ? -12.789 -3.159 14.040 1.00 87.19 89 SER A CA 1
ATOM 624 C C . SER A 1 89 ? -13.056 -2.636 12.617 1.00 87.19 89 SER A C 1
ATOM 626 O O . SER A 1 89 ? -12.778 -3.351 11.648 1.00 87.19 89 SER A O 1
ATOM 628 N N . PRO A 1 90 ? -13.611 -1.418 12.451 1.00 77.31 90 PRO A N 1
ATOM 629 C CA . PRO A 1 90 ? -13.819 -0.850 11.129 1.00 77.31 90 PRO A CA 1
ATOM 630 C C . PRO A 1 90 ? -12.468 -0.660 10.422 1.00 77.31 90 PRO A C 1
ATOM 632 O O . PRO A 1 90 ? -11.466 -0.359 11.079 1.00 77.31 90 PRO A O 1
ATOM 635 N N . PRO A 1 91 ? -12.413 -0.808 9.085 1.00 69.88 91 PRO A N 1
ATOM 636 C CA . PRO A 1 91 ? -11.190 -0.545 8.339 1.00 69.88 91 PRO A CA 1
ATOM 637 C C . PRO A 1 91 ? -10.728 0.893 8.598 1.00 69.88 91 PRO A C 1
ATOM 639 O O . PRO A 1 91 ? -11.548 1.809 8.693 1.00 69.88 91 PRO A O 1
ATOM 642 N N . ALA A 1 92 ? -9.413 1.091 8.723 1.00 67.31 92 ALA A N 1
ATOM 643 C CA . ALA A 1 92 ? -8.845 2.419 8.919 1.00 67.31 92 ALA A CA 1
ATOM 644 C C . ALA A 1 92 ? -9.363 3.373 7.823 1.00 67.31 92 ALA A C 1
ATOM 646 O O . ALA A 1 92 ? -9.364 2.987 6.648 1.00 67.31 92 ALA A O 1
ATOM 647 N N . PRO A 1 93 ? -9.804 4.600 8.165 1.00 50.44 93 PRO A N 1
ATOM 648 C CA . PRO A 1 93 ? -10.232 5.552 7.152 1.00 50.44 93 PRO A CA 1
ATOM 649 C C . PRO A 1 93 ? -9.075 5.798 6.177 1.00 50.44 93 PRO A C 1
ATOM 651 O O . PRO A 1 93 ? -7.959 6.114 6.593 1.00 50.44 93 PRO A O 1
ATOM 654 N N . SER A 1 94 ? -9.338 5.630 4.878 1.00 56.94 94 SER A N 1
ATOM 655 C CA . SER A 1 94 ? -8.386 5.975 3.821 1.00 56.94 94 SER A CA 1
ATOM 656 C C . SER A 1 94 ? -8.207 7.496 3.816 1.00 56.94 94 SER A C 1
ATOM 658 O O . SER A 1 94 ? -9.075 8.235 3.365 1.00 56.94 94 SER A O 1
ATOM 660 N N . GLN A 1 95 ? -7.107 7.969 4.399 1.00 50.97 95 GLN A N 1
ATOM 661 C CA . GLN A 1 95 ? -6.749 9.387 4.504 1.00 50.97 95 GLN A CA 1
ATOM 662 C C . GLN A 1 95 ? -6.050 9.875 3.221 1.00 50.97 95 GLN A C 1
ATOM 664 O O . GLN A 1 95 ? -4.923 10.361 3.275 1.00 50.97 95 GLN A O 1
ATOM 669 N N . SER A 1 96 ? -6.682 9.720 2.057 1.00 56.00 96 SER A N 1
ATOM 670 C CA . SER A 1 96 ? -6.265 10.455 0.855 1.00 56.00 96 SER A CA 1
ATOM 671 C C . SER A 1 96 ? -7.300 11.539 0.583 1.00 56.00 96 SER A C 1
ATOM 673 O O . SER A 1 96 ? -8.441 11.226 0.245 1.00 56.00 96 SER A O 1
ATOM 675 N N . ILE A 1 97 ? -6.909 12.809 0.760 1.00 58.66 97 ILE A N 1
ATOM 676 C CA . ILE A 1 97 ? -7.774 13.972 0.503 1.00 58.66 97 ILE A CA 1
ATOM 677 C C . ILE A 1 97 ? -8.156 14.021 -0.991 1.00 58.66 97 ILE A C 1
ATOM 679 O O . ILE A 1 97 ? -9.251 14.476 -1.325 1.00 58.66 97 ILE A O 1
ATOM 683 N N . TYR A 1 98 ? -7.334 13.432 -1.871 1.00 67.12 98 TYR A N 1
ATOM 684 C CA . TYR A 1 98 ? -7.670 13.154 -3.270 1.00 67.12 98 TYR A CA 1
ATOM 685 C C . TYR A 1 98 ? -7.510 11.667 -3.631 1.00 67.12 98 TYR A C 1
ATOM 687 O O . TYR A 1 98 ? -6.423 11.109 -3.460 1.00 67.12 98 TYR A O 1
ATOM 695 N N . PRO A 1 99 ? -8.545 10.996 -4.177 1.00 82.62 99 PRO A N 1
ATOM 696 C CA . PRO A 1 99 ? -8.397 9.621 -4.642 1.00 82.62 99 PRO A CA 1
ATOM 697 C C . PRO A 1 99 ? -7.476 9.571 -5.869 1.00 82.62 99 PRO A C 1
ATOM 699 O O . PRO A 1 99 ? -7.493 10.479 -6.698 1.00 82.62 99 PRO A O 1
ATOM 702 N N . LEU A 1 100 ? -6.725 8.479 -6.045 1.00 86.81 100 LEU A N 1
ATOM 703 C CA . LEU A 1 100 ? -5.853 8.277 -7.217 1.00 86.81 100 LEU A CA 1
ATOM 704 C C . LEU A 1 100 ? -6.594 8.449 -8.552 1.00 86.81 100 LEU A C 1
ATOM 706 O O . LEU A 1 100 ? -6.043 8.988 -9.512 1.00 86.81 100 LEU A O 1
ATOM 710 N N . SER A 1 101 ? -7.875 8.081 -8.583 1.00 87.56 101 SER A N 1
ATOM 711 C CA . SER A 1 101 ? -8.746 8.244 -9.745 1.00 87.56 101 SER A CA 1
ATOM 712 C C . SER A 1 101 ? -8.942 9.704 -10.165 1.00 87.56 101 SER A C 1
ATOM 714 O O . SER A 1 101 ? -9.197 9.954 -11.338 1.00 87.56 101 SER A O 1
ATOM 716 N N . ALA A 1 102 ? -8.800 10.676 -9.254 1.00 87.38 102 ALA A N 1
ATOM 717 C CA . ALA A 1 102 ? -8.852 12.101 -9.595 1.00 87.38 102 ALA A CA 1
ATOM 718 C C . ALA A 1 102 ? -7.668 12.531 -10.480 1.00 87.38 102 ALA A C 1
ATOM 720 O O . ALA A 1 102 ? -7.786 13.490 -11.238 1.00 87.38 102 ALA A O 1
ATOM 721 N N . TYR A 1 103 ? -6.559 11.790 -10.422 1.00 86.56 103 TYR A N 1
ATOM 722 C CA . TYR A 1 103 ? -5.397 11.952 -11.297 1.00 86.56 103 TYR A CA 1
ATOM 723 C C . TYR A 1 103 ? -5.421 10.999 -12.504 1.00 86.56 103 TYR A C 1
ATOM 725 O O . TYR A 1 103 ? -4.483 10.984 -13.294 1.00 86.56 103 TYR A O 1
ATOM 733 N N . GLY A 1 104 ? -6.482 10.196 -12.658 1.00 91.00 104 GLY A N 1
ATOM 734 C CA . GLY A 1 104 ? -6.584 9.178 -13.705 1.00 91.00 104 GLY A CA 1
ATOM 735 C C . GLY A 1 104 ? -5.755 7.917 -13.444 1.00 91.00 104 GLY A C 1
ATOM 736 O O . GLY A 1 104 ? -5.536 7.149 -14.374 1.00 91.00 104 GLY A O 1
ATOM 737 N N . PHE A 1 105 ? -5.298 7.690 -12.208 1.00 93.38 105 PHE A N 1
ATOM 738 C CA . PHE A 1 105 ? -4.483 6.529 -11.841 1.00 93.38 105 PHE A CA 1
ATOM 739 C C . PHE A 1 105 ? -5.313 5.454 -11.132 1.00 93.38 105 PHE A C 1
ATOM 741 O O . PHE A 1 105 ? -6.204 5.757 -10.335 1.00 93.38 105 PHE A O 1
ATOM 748 N N . VAL A 1 106 ? -4.982 4.186 -11.379 1.00 93.06 106 VAL A N 1
ATOM 749 C CA . VAL A 1 106 ? -5.569 3.024 -10.689 1.00 93.06 106 VAL A CA 1
ATOM 750 C C . VAL A 1 106 ? -4.739 2.580 -9.486 1.00 93.06 106 VAL A C 1
ATOM 752 O O . VAL A 1 106 ? -5.257 1.913 -8.591 1.00 93.06 106 VAL A O 1
ATOM 755 N N . ALA A 1 107 ? -3.454 2.940 -9.450 1.00 92.12 107 ALA A N 1
ATOM 756 C CA . ALA A 1 107 ? -2.542 2.563 -8.379 1.00 92.12 107 ALA A CA 1
ATOM 757 C C . ALA A 1 107 ? -1.345 3.514 -8.265 1.00 92.12 107 ALA A C 1
ATOM 759 O O . ALA A 1 107 ? -0.939 4.137 -9.245 1.00 92.12 107 ALA A O 1
ATOM 760 N N . ALA A 1 108 ? -0.763 3.588 -7.064 1.00 90.75 108 ALA A N 1
ATOM 761 C CA . ALA A 1 108 ? 0.470 4.319 -6.798 1.00 90.75 108 ALA A CA 1
ATOM 762 C C . ALA A 1 108 ? 1.351 3.608 -5.756 1.00 90.75 108 ALA A C 1
ATOM 764 O O . ALA A 1 108 ? 0.858 2.827 -4.937 1.00 90.75 108 ALA A O 1
ATOM 765 N N . SER A 1 109 ? 2.659 3.879 -5.766 1.00 85.81 109 SER A N 1
ATOM 766 C CA . SER A 1 109 ? 3.627 3.303 -4.815 1.00 85.81 109 SER A CA 1
ATOM 767 C C . SER A 1 109 ? 3.415 3.762 -3.363 1.00 85.81 109 SER A C 1
ATOM 769 O O . SER A 1 109 ? 3.849 3.076 -2.430 1.00 85.81 109 SER A O 1
ATOM 771 N N . GLY A 1 110 ? 2.698 4.870 -3.160 1.00 80.56 110 GLY A N 1
ATOM 772 C CA . GLY A 1 110 ? 2.242 5.368 -1.864 1.00 80.56 110 GLY A CA 1
ATOM 773 C C . GLY A 1 110 ? 1.204 6.487 -2.010 1.00 80.56 110 GLY A C 1
ATOM 774 O O . GLY A 1 110 ? 0.757 6.782 -3.117 1.00 80.56 110 GLY A O 1
ATOM 775 N N . ASN A 1 111 ? 0.817 7.109 -0.891 1.00 78.94 111 ASN A N 1
ATOM 776 C CA . ASN A 1 111 ? -0.059 8.284 -0.911 1.00 78.94 111 ASN A CA 1
ATOM 777 C C . ASN A 1 111 ? 0.689 9.463 -1.543 1.00 78.94 111 ASN A C 1
ATOM 779 O O . ASN A 1 111 ? 1.696 9.873 -0.980 1.00 78.94 111 ASN A O 1
ATOM 783 N N . ILE A 1 112 ? 0.191 10.003 -2.659 1.00 81.50 112 ILE A N 1
ATOM 784 C CA . ILE A 1 112 ? 0.816 11.101 -3.418 1.00 81.50 112 ILE A CA 1
ATOM 785 C C . ILE A 1 112 ? 1.143 12.303 -2.517 1.00 81.50 112 ILE A C 1
ATOM 787 O O . ILE A 1 112 ? 2.214 12.884 -2.644 1.00 81.50 112 ILE A O 1
ATOM 791 N N . GLU A 1 113 ? 0.275 12.630 -1.557 1.00 78.31 113 GLU A N 1
ATOM 792 C CA . GLU A 1 113 ? 0.460 13.768 -0.640 1.00 78.31 113 GLU A CA 1
ATOM 793 C C . GLU A 1 113 ? 1.620 13.579 0.351 1.00 78.31 113 GLU A C 1
ATOM 795 O O . GLU A 1 113 ? 2.102 14.549 0.926 1.00 78.31 113 GLU A O 1
ATOM 800 N N . ALA A 1 114 ? 2.082 12.341 0.552 1.00 76.31 114 ALA A N 1
ATOM 801 C CA . ALA A 1 114 ? 3.205 12.027 1.434 1.00 76.31 114 ALA A CA 1
ATOM 802 C C . ALA A 1 114 ? 4.576 12.128 0.739 1.00 76.31 114 ALA A C 1
ATOM 804 O O . ALA A 1 114 ? 5.599 11.868 1.373 1.00 76.31 114 ALA A O 1
ATOM 805 N N . PHE A 1 115 ? 4.611 12.447 -0.559 1.00 81.56 115 PHE A N 1
ATOM 806 C CA . PHE A 1 115 ? 5.844 12.622 -1.324 1.00 81.56 115 PHE A CA 1
ATOM 807 C C . PHE A 1 115 ? 6.165 14.113 -1.380 1.00 81.56 115 PHE A C 1
ATOM 809 O O . PHE A 1 115 ? 5.698 14.825 -2.263 1.00 81.56 115 PHE A O 1
ATOM 816 N N . ASP A 1 116 ? 6.940 14.581 -0.406 1.00 78.56 116 ASP A N 1
ATOM 817 C CA . ASP A 1 116 ? 7.242 15.996 -0.162 1.00 78.56 116 ASP A CA 1
ATOM 818 C C . ASP A 1 116 ? 8.731 16.346 -0.333 1.00 78.56 116 ASP A C 1
ATOM 820 O O . ASP A 1 116 ? 9.130 17.496 -0.148 1.00 78.56 116 ASP A O 1
ATOM 824 N N . ALA A 1 117 ? 9.555 15.369 -0.718 1.00 84.38 117 ALA A N 1
ATOM 825 C CA . ALA A 1 117 ? 10.995 15.520 -0.874 1.00 84.38 117 ALA A CA 1
ATOM 826 C C . ALA A 1 117 ? 11.481 15.020 -2.248 1.00 84.38 117 ALA A C 1
ATOM 828 O O . ALA A 1 117 ? 10.737 14.377 -2.991 1.00 84.38 117 ALA A O 1
ATOM 829 N N . ILE A 1 118 ? 12.736 15.325 -2.605 1.00 86.06 118 ILE A N 1
ATOM 830 C CA . ILE A 1 118 ? 13.338 14.980 -3.908 1.00 86.06 118 ILE A CA 1
ATOM 831 C C . ILE A 1 118 ? 14.657 14.212 -3.773 1.00 86.06 118 ILE A C 1
ATOM 833 O O . ILE A 1 118 ? 15.514 14.555 -2.961 1.00 86.06 118 ILE A O 1
ATOM 837 N N . SER A 1 119 ? 14.825 13.166 -4.581 1.00 87.06 119 SER A N 1
ATOM 838 C CA . SER A 1 119 ? 16.042 12.352 -4.603 1.00 87.06 119 SER A CA 1
ATOM 839 C C . SER A 1 119 ? 16.383 11.924 -6.025 1.00 87.06 119 SER A C 1
ATOM 841 O O . SER A 1 119 ? 15.516 11.836 -6.895 1.00 87.06 119 SER A O 1
ATOM 843 N N . THR A 1 120 ? 17.664 11.663 -6.256 1.00 88.06 120 THR A N 1
ATOM 844 C CA . THR A 1 120 ? 18.204 11.257 -7.550 1.00 88.06 120 THR A CA 1
ATOM 845 C C . THR A 1 120 ? 17.583 9.948 -8.025 1.00 88.06 120 THR A C 1
ATOM 847 O O . THR A 1 120 ? 17.781 8.908 -7.394 1.00 88.06 120 THR A O 1
ATOM 850 N N . LEU A 1 121 ? 16.893 9.982 -9.163 1.00 88.06 121 LEU A N 1
ATOM 851 C CA . LEU A 1 121 ? 16.316 8.831 -9.840 1.00 88.06 121 LEU A CA 1
ATOM 852 C C . LEU A 1 121 ? 17.357 8.159 -10.740 1.00 88.06 121 LEU A C 1
ATOM 854 O O . LEU A 1 121 ? 17.795 8.714 -11.742 1.00 88.06 121 LEU A O 1
ATOM 858 N N . GLY A 1 122 ? 17.757 6.950 -10.359 1.00 86.06 122 GLY A N 1
ATOM 859 C CA . GLY A 1 122 ? 18.564 6.059 -11.188 1.00 86.06 122 GLY A CA 1
ATOM 860 C C . GLY A 1 122 ? 17.762 4.832 -11.592 1.00 86.06 122 GLY A C 1
ATOM 861 O O . GLY A 1 122 ? 16.566 4.741 -11.308 1.00 86.06 122 GLY A O 1
ATOM 862 N N . SER A 1 123 ? 18.434 3.858 -12.201 1.00 87.69 123 SER A N 1
ATOM 863 C CA . SER A 1 123 ? 17.810 2.566 -12.463 1.00 87.69 123 SER A CA 1
ATOM 864 C C . SER A 1 123 ? 17.381 1.924 -11.148 1.00 87.69 123 SER A C 1
ATOM 866 O O . SER A 1 123 ? 18.213 1.675 -10.268 1.00 87.69 123 SER A O 1
ATOM 868 N N . ASN A 1 124 ? 16.081 1.698 -10.989 1.00 83.81 124 ASN A N 1
ATOM 869 C CA . ASN A 1 124 ? 15.522 1.207 -9.745 1.00 83.81 124 ASN A CA 1
ATOM 870 C C . ASN A 1 124 ? 14.292 0.310 -9.950 1.00 83.81 124 ASN A C 1
ATOM 872 O O . ASN A 1 124 ? 13.873 0.057 -11.074 1.00 83.81 124 ASN A O 1
ATOM 876 N N . MET A 1 125 ? 13.721 -0.207 -8.864 1.00 84.62 125 MET A N 1
ATOM 877 C CA . MET A 1 125 ? 12.432 -0.896 -8.899 1.00 84.62 125 MET A CA 1
ATOM 878 C C . MET A 1 125 ? 11.595 -0.570 -7.671 1.00 84.62 125 MET A C 1
ATOM 880 O O . MET A 1 125 ? 12.131 -0.344 -6.585 1.00 84.62 125 MET A O 1
ATOM 884 N N . THR A 1 126 ? 10.276 -0.566 -7.851 1.00 85.75 126 THR A N 1
ATOM 885 C CA . THR A 1 126 ? 9.277 -0.214 -6.843 1.00 85.75 126 THR A CA 1
ATOM 886 C C . THR A 1 126 ? 8.088 -1.163 -6.877 1.00 85.75 126 THR A C 1
ATOM 888 O O . THR A 1 126 ? 7.463 -1.350 -7.914 1.00 85.75 126 THR A O 1
ATOM 891 N N . ARG A 1 127 ? 7.722 -1.738 -5.729 1.00 86.25 127 ARG A N 1
ATOM 892 C CA . ARG A 1 127 ? 6.535 -2.599 -5.611 1.00 86.25 127 ARG A CA 1
ATOM 893 C C . ARG A 1 127 ? 5.270 -1.756 -5.451 1.00 86.25 127 ARG A C 1
ATOM 895 O O . ARG A 1 127 ? 5.182 -0.950 -4.523 1.00 86.25 127 ARG A O 1
ATOM 902 N N . VAL A 1 128 ? 4.280 -1.978 -6.308 1.00 88.62 128 VAL A N 1
ATOM 903 C CA . VAL A 1 128 ? 3.026 -1.216 -6.382 1.00 88.62 128 VAL A CA 1
ATOM 904 C C . VAL A 1 128 ? 1.836 -2.158 -6.196 1.00 88.62 128 VAL A C 1
ATOM 906 O O . VAL A 1 128 ? 1.804 -3.254 -6.755 1.00 88.62 128 VAL A O 1
ATOM 909 N N . PHE A 1 129 ? 0.870 -1.748 -5.372 1.00 89.25 129 PHE A N 1
ATOM 910 C CA . PHE A 1 129 ? -0.392 -2.469 -5.185 1.00 89.25 129 PHE A CA 1
ATOM 911 C C . PHE A 1 129 ? -1.341 -2.169 -6.341 1.00 89.25 129 PHE A C 1
ATOM 913 O O . PHE A 1 129 ? -1.522 -1.004 -6.670 1.00 89.25 129 PHE A O 1
ATOM 920 N N . VAL A 1 130 ? -1.982 -3.188 -6.908 1.00 90.94 130 VAL A N 1
ATOM 921 C CA . VAL A 1 130 ? -2.963 -3.057 -7.988 1.00 90.94 130 VAL A CA 1
ATOM 922 C C . VAL A 1 130 ? -4.275 -3.705 -7.539 1.00 90.94 130 VAL A C 1
ATOM 924 O O . VAL A 1 130 ? -4.276 -4.909 -7.258 1.00 90.94 130 VAL A O 1
ATOM 927 N N . PRO A 1 131 ? -5.384 -2.948 -7.477 1.00 89.31 131 PRO A N 1
ATOM 928 C CA . PRO A 1 131 ? -6.665 -3.494 -7.048 1.00 89.31 131 PRO A CA 1
ATOM 929 C C . PRO A 1 131 ? -7.229 -4.505 -8.058 1.00 89.31 131 PRO A C 1
ATOM 931 O O . PRO A 1 131 ? -6.946 -4.450 -9.263 1.00 89.31 131 PRO A O 1
ATOM 934 N N . ALA A 1 132 ? -8.059 -5.423 -7.567 1.00 90.88 132 ALA A N 1
ATOM 935 C CA . ALA A 1 132 ? -8.839 -6.336 -8.390 1.00 90.88 132 ALA A CA 1
ATOM 936 C C . ALA A 1 132 ? -9.641 -5.564 -9.454 1.00 90.88 132 ALA A C 1
ATOM 938 O O . ALA A 1 132 ? -10.169 -4.481 -9.209 1.00 90.88 132 ALA A O 1
ATOM 939 N N . GLY A 1 133 ? -9.729 -6.121 -10.661 1.00 93.50 133 GLY A N 1
ATOM 940 C CA . GLY A 1 133 ? -10.422 -5.504 -11.793 1.00 93.50 133 GLY A CA 1
ATOM 941 C C . GLY A 1 133 ? -9.631 -4.411 -12.523 1.00 93.50 133 GLY A C 1
ATOM 942 O O . GLY A 1 133 ? -10.057 -4.004 -13.601 1.00 93.50 133 GLY A O 1
ATOM 943 N N . ALA A 1 134 ? -8.468 -3.980 -12.016 1.00 95.19 134 ALA A N 1
ATOM 944 C CA . ALA A 1 134 ? -7.628 -2.995 -12.697 1.00 95.19 134 ALA A CA 1
ATOM 945 C C . ALA A 1 134 ? -6.622 -3.647 -13.663 1.00 95.19 134 ALA A C 1
ATOM 947 O O . ALA A 1 134 ? -5.793 -4.490 -13.279 1.00 95.19 134 ALA A O 1
ATOM 948 N N . ALA A 1 135 ? -6.701 -3.233 -14.928 1.00 97.38 135 ALA A N 1
ATOM 949 C CA . ALA A 1 135 ? -5.665 -3.443 -15.934 1.00 97.38 135 ALA A CA 1
ATOM 950 C C . ALA A 1 135 ? -4.571 -2.369 -15.795 1.00 97.38 135 ALA A C 1
ATOM 952 O O . ALA A 1 135 ? -4.778 -1.364 -15.121 1.00 97.38 135 ALA A O 1
ATOM 953 N N . ILE A 1 136 ? -3.410 -2.590 -16.413 1.00 98.19 136 ILE A N 1
ATOM 954 C CA . ILE A 1 136 ? -2.315 -1.612 -16.447 1.00 98.19 136 ILE A CA 1
ATOM 955 C C . ILE A 1 136 ? -1.992 -1.329 -17.907 1.00 98.19 136 ILE A C 1
ATOM 957 O O . ILE A 1 136 ? -1.604 -2.228 -18.654 1.00 98.19 136 ILE A O 1
ATOM 961 N N . SER A 1 137 ? -2.158 -0.082 -18.313 1.00 97.62 137 SER A N 1
ATOM 962 C CA . SER A 1 137 ? -1.937 0.403 -19.675 1.00 97.62 137 SER A CA 1
ATOM 963 C C . SER A 1 137 ? -0.851 1.475 -19.738 1.00 97.62 137 SER A C 1
ATOM 965 O O . SER A 1 137 ? -0.185 1.621 -20.762 1.00 97.62 137 SER A O 1
ATOM 967 N N . VAL A 1 138 ? -0.638 2.188 -18.635 1.00 97.94 138 VAL A N 1
ATOM 968 C CA . VAL A 1 138 ? 0.324 3.273 -18.494 1.00 97.94 138 VAL A CA 1
ATOM 969 C C . VAL A 1 138 ? 1.083 3.095 -17.188 1.00 97.94 138 VAL A C 1
ATOM 971 O O . VAL A 1 138 ? 0.516 2.740 -16.153 1.00 97.94 138 VAL A O 1
ATOM 974 N N . VAL A 1 139 ? 2.381 3.365 -17.246 1.00 97.94 139 VAL A N 1
ATOM 975 C CA . VAL A 1 139 ? 3.269 3.432 -16.087 1.00 97.94 139 VAL A CA 1
ATOM 976 C C . VAL A 1 139 ? 3.910 4.807 -16.074 1.00 97.94 139 VAL A C 1
ATOM 978 O O . VAL A 1 139 ? 4.222 5.353 -17.133 1.00 97.94 139 VAL A O 1
ATOM 981 N N . GLY A 1 140 ? 4.112 5.378 -14.894 1.00 95.50 140 GLY A N 1
ATOM 982 C CA . GLY A 1 140 ? 4.795 6.653 -14.807 1.00 95.50 140 GLY A CA 1
ATOM 983 C C . GLY A 1 140 ? 5.404 6.968 -13.460 1.00 95.50 140 GLY A C 1
ATOM 984 O O . GLY A 1 140 ? 5.200 6.256 -12.477 1.00 95.50 140 GLY A O 1
ATOM 985 N N . ALA A 1 141 ? 6.142 8.072 -13.443 1.00 94.19 141 ALA A N 1
ATOM 986 C CA . ALA A 1 141 ? 6.783 8.635 -12.265 1.00 94.19 141 ALA A CA 1
ATOM 987 C C . ALA A 1 141 ? 6.547 10.148 -12.197 1.00 94.19 141 ALA A C 1
ATOM 989 O O . ALA A 1 141 ? 6.347 10.796 -13.226 1.00 94.19 141 ALA A O 1
ATOM 990 N N . LEU A 1 142 ? 6.600 10.718 -10.992 1.00 93.19 142 LEU A N 1
ATOM 991 C CA . LEU A 1 142 ? 6.581 12.170 -10.805 1.00 93.19 142 LEU A CA 1
ATOM 992 C C . LEU A 1 142 ? 8.009 12.701 -10.659 1.00 93.19 142 LEU A C 1
ATOM 994 O O . LEU A 1 142 ? 8.674 12.446 -9.649 1.00 93.19 142 LEU A O 1
ATOM 998 N N . LEU A 1 143 ? 8.467 13.448 -11.664 1.00 94.25 143 LEU A N 1
ATOM 999 C CA . LEU A 1 143 ? 9.764 14.115 -11.639 1.00 94.25 143 LEU A CA 1
ATOM 1000 C C . LEU A 1 143 ? 9.638 15.561 -11.176 1.00 94.25 143 LEU A C 1
ATOM 1002 O O . LEU A 1 143 ? 8.765 16.301 -11.625 1.00 94.25 143 LEU A O 1
ATOM 1006 N N . ASN A 1 144 ? 10.559 15.966 -10.308 1.00 93.94 144 ASN A N 1
ATOM 1007 C CA . ASN A 1 144 ? 10.748 17.359 -9.923 1.00 93.94 144 ASN A CA 1
ATOM 1008 C C . ASN A 1 144 ? 11.842 18.042 -10.749 1.00 93.94 144 ASN A C 1
ATOM 1010 O O . ASN A 1 144 ? 11.771 19.242 -10.960 1.00 93.94 144 ASN A O 1
ATOM 1014 N N . THR A 1 145 ? 12.838 17.287 -11.215 1.00 96.25 145 THR A N 1
ATOM 1015 C CA . THR A 1 145 ? 13.927 17.820 -12.041 1.00 96.25 145 THR A CA 1
ATOM 1016 C C . THR A 1 145 ? 14.210 16.863 -13.186 1.00 96.25 145 THR A C 1
ATOM 1018 O O . THR A 1 145 ? 14.383 15.659 -12.963 1.00 96.25 145 THR A O 1
ATOM 1021 N N . ALA A 1 146 ? 14.263 17.400 -14.401 1.00 96.75 146 ALA A N 1
ATOM 1022 C CA . ALA A 1 146 ? 14.589 16.642 -15.600 1.00 96.75 146 ALA A CA 1
ATOM 1023 C C . ALA A 1 146 ? 16.063 16.202 -15.630 1.00 96.75 146 ALA A C 1
ATOM 1025 O O . ALA A 1 146 ? 16.956 16.866 -15.100 1.00 96.75 146 ALA A O 1
ATOM 1026 N N . ALA A 1 147 ? 16.320 15.084 -16.301 1.00 95.62 147 ALA A N 1
ATOM 1027 C CA . ALA A 1 147 ? 17.659 14.630 -16.634 1.00 95.62 147 ALA A CA 1
ATOM 1028 C C . ALA A 1 147 ? 18.252 15.435 -17.798 1.00 95.62 147 ALA A C 1
ATOM 1030 O O . ALA A 1 147 ? 17.538 15.887 -18.696 1.00 95.62 147 ALA A O 1
ATOM 1031 N N . VAL A 1 148 ? 19.583 15.502 -17.846 1.00 95.88 148 VAL A N 1
ATOM 1032 C CA . VAL A 1 148 ? 20.317 15.835 -19.073 1.00 95.88 148 VAL A CA 1
ATOM 1033 C C . VAL A 1 148 ? 20.883 14.540 -19.633 1.00 95.88 148 VAL A C 1
ATOM 1035 O O . VAL A 1 148 ? 21.689 13.880 -18.978 1.00 95.88 148 VAL A O 1
ATOM 1038 N N . MET A 1 149 ? 20.462 14.178 -20.841 1.00 93.88 149 MET A N 1
ATOM 1039 C CA . MET A 1 149 ? 20.861 12.934 -21.500 1.00 93.88 149 MET A CA 1
ATOM 1040 C C . MET A 1 149 ? 22.088 13.183 -22.385 1.00 93.88 149 MET A C 1
ATOM 1042 O O . MET A 1 149 ? 22.130 14.150 -23.144 1.00 93.88 149 MET A O 1
ATOM 1046 N N . SER A 1 150 ? 23.105 12.330 -22.273 1.00 92.06 150 SER A N 1
ATOM 1047 C CA . SER A 1 150 ? 24.389 12.421 -22.986 1.00 92.06 150 SER A CA 1
ATOM 1048 C C . SER A 1 150 ? 24.665 11.237 -23.916 1.00 92.06 150 SER A C 1
ATOM 1050 O O . SER A 1 150 ? 25.751 11.140 -24.489 1.00 92.06 150 SER A O 1
ATOM 1052 N N . GLY A 1 151 ? 23.697 10.339 -24.083 1.00 89.62 151 GLY A N 1
ATOM 1053 C CA . GLY A 1 151 ? 23.794 9.171 -24.950 1.00 89.62 151 GLY A CA 1
ATOM 1054 C C . GLY A 1 151 ? 22.487 8.387 -24.976 1.00 89.62 151 GLY A C 1
ATOM 1055 O O . GLY A 1 151 ? 21.474 8.853 -24.461 1.00 89.62 151 GLY A O 1
ATOM 1056 N N . SER A 1 152 ? 22.533 7.192 -25.558 1.00 89.38 152 SER A N 1
ATOM 1057 C CA . SER A 1 152 ? 21.388 6.285 -25.669 1.00 89.38 152 SER A CA 1
ATOM 1058 C C . SER A 1 152 ? 21.442 5.143 -24.656 1.00 89.38 152 SER A C 1
ATOM 1060 O O . SER A 1 152 ? 22.513 4.839 -24.120 1.00 89.38 152 SER A O 1
ATOM 1062 N N . GLY A 1 153 ? 20.322 4.463 -24.427 1.00 89.25 153 GLY A N 1
ATOM 1063 C CA . GLY A 1 153 ? 20.286 3.235 -23.632 1.00 89.25 153 GLY A CA 1
ATOM 1064 C C . GLY A 1 153 ? 18.872 2.757 -23.323 1.00 89.25 153 GLY A C 1
ATOM 1065 O O . GLY A 1 153 ? 17.905 3.181 -23.948 1.00 89.25 153 GLY A O 1
ATOM 1066 N N . GLU A 1 154 ? 18.746 1.854 -22.350 1.00 92.94 154 GLU A N 1
ATOM 1067 C CA . GLU A 1 154 ? 17.431 1.454 -21.849 1.00 92.94 154 GLU A CA 1
ATOM 1068 C C . GLU A 1 154 ? 16.874 2.574 -20.959 1.00 92.94 154 GLU A C 1
ATOM 1070 O O . GLU A 1 154 ? 17.368 2.804 -19.855 1.00 92.94 154 GLU A O 1
ATOM 1075 N N . ASN A 1 155 ? 15.874 3.292 -21.457 1.00 94.12 155 ASN A N 1
ATOM 1076 C CA . ASN A 1 155 ? 15.183 4.369 -20.761 1.00 94.12 155 ASN A CA 1
ATOM 1077 C C . ASN A 1 155 ? 13.683 4.084 -20.814 1.00 94.12 155 ASN A C 1
ATOM 1079 O O . ASN A 1 155 ? 12.987 4.433 -21.770 1.00 94.12 155 ASN A O 1
ATOM 1083 N N . SER A 1 156 ? 13.200 3.346 -19.819 1.00 95.38 156 SER A N 1
ATOM 1084 C CA . SER A 1 156 ? 11.869 2.744 -19.848 1.00 95.38 156 SER A CA 1
ATOM 1085 C C . SER A 1 156 ? 11.390 2.348 -18.453 1.00 95.38 156 SER A C 1
ATOM 1087 O O . SER A 1 156 ? 12.140 2.379 -17.472 1.00 95.38 156 SER A O 1
ATOM 1089 N N . PHE A 1 157 ? 10.124 1.942 -18.389 1.00 95.94 157 PHE A N 1
ATOM 1090 C CA . PHE A 1 157 ? 9.553 1.208 -17.274 1.00 95.94 157 PHE A CA 1
ATOM 1091 C C . PHE A 1 157 ? 9.365 -0.267 -17.641 1.00 95.94 157 PHE A C 1
ATOM 1093 O O . PHE A 1 157 ? 8.961 -0.578 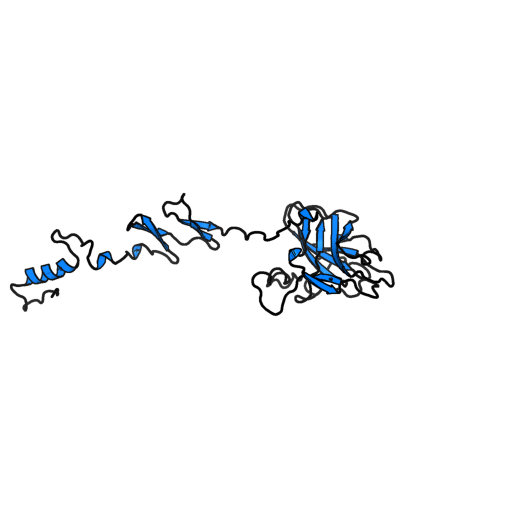-18.764 1.00 95.94 157 PHE A O 1
ATOM 1100 N N . ALA A 1 158 ? 9.557 -1.161 -16.676 1.00 95.31 158 ALA A N 1
ATOM 1101 C CA . ALA A 1 158 ? 9.180 -2.570 -16.772 1.00 95.31 158 ALA A CA 1
ATOM 1102 C C . ALA A 1 158 ? 8.216 -2.956 -15.653 1.00 95.31 158 ALA A C 1
ATOM 1104 O O . ALA A 1 158 ? 8.199 -2.342 -14.594 1.00 95.31 158 ALA A O 1
ATOM 1105 N N . ILE A 1 159 ? 7.423 -3.992 -15.881 1.00 96.31 159 ILE A N 1
ATOM 1106 C CA . ILE A 1 159 ? 6.529 -4.599 -14.906 1.00 96.31 159 ILE A CA 1
ATOM 1107 C C . ILE A 1 159 ? 6.955 -6.048 -14.747 1.00 96.31 159 ILE A C 1
ATOM 1109 O O . ILE A 1 159 ? 7.044 -6.790 -15.725 1.00 96.31 159 ILE A O 1
ATOM 1113 N N . TYR A 1 160 ? 7.157 -6.439 -13.499 1.00 94.50 160 TYR A N 1
ATOM 1114 C CA . TYR A 1 160 ? 7.316 -7.812 -13.062 1.00 94.50 160 TYR A CA 1
ATOM 1115 C C . TYR A 1 160 ? 6.141 -8.179 -12.163 1.00 94.50 160 TYR A C 1
ATOM 1117 O O . TYR A 1 160 ? 5.566 -7.318 -11.487 1.00 94.50 160 TYR A O 1
ATOM 1125 N N . ASP A 1 161 ? 5.777 -9.453 -12.134 1.00 93.12 161 ASP A N 1
ATOM 1126 C CA . ASP A 1 161 ? 4.824 -9.939 -11.147 1.00 93.12 161 ASP A CA 1
ATOM 1127 C C . ASP A 1 161 ? 5.435 -9.926 -9.732 1.00 93.12 161 ASP A C 1
ATOM 1129 O O . ASP A 1 161 ? 6.593 -9.547 -9.512 1.00 93.12 161 ASP A O 1
ATOM 1133 N N . ASP A 1 162 ? 4.634 -10.306 -8.739 1.00 89.06 162 ASP A N 1
ATOM 1134 C CA . ASP A 1 162 ? 5.082 -10.317 -7.346 1.00 89.06 162 ASP A CA 1
ATOM 1135 C C . ASP A 1 162 ? 6.162 -11.376 -7.061 1.00 89.06 162 ASP A C 1
ATOM 1137 O O . ASP A 1 162 ? 6.863 -11.283 -6.058 1.00 89.06 162 ASP A O 1
ATOM 1141 N N . ALA A 1 163 ? 6.311 -12.368 -7.947 1.00 89.25 163 ALA A N 1
ATOM 1142 C CA . ALA A 1 163 ? 7.351 -13.390 -7.879 1.00 89.25 163 ALA A CA 1
ATOM 1143 C C . ALA A 1 163 ? 8.648 -12.964 -8.591 1.00 89.25 163 ALA A C 1
ATOM 1145 O O . ALA A 1 163 ? 9.643 -13.683 -8.522 1.00 89.25 163 ALA A O 1
ATOM 1146 N N . GLY A 1 164 ? 8.653 -11.800 -9.251 1.00 89.69 164 GLY A N 1
ATOM 1147 C CA . GLY A 1 164 ? 9.805 -11.274 -9.974 1.00 89.69 164 GLY A CA 1
ATOM 1148 C C . GLY A 1 164 ? 9.916 -11.771 -11.414 1.00 89.69 164 GLY A C 1
ATOM 1149 O O . GLY A 1 164 ? 10.976 -11.612 -12.010 1.00 89.69 164 GLY A O 1
ATOM 1150 N N . MET A 1 165 ? 8.871 -12.353 -12.006 1.00 94.44 165 MET A N 1
ATOM 1151 C CA . MET A 1 165 ? 8.862 -12.717 -13.429 1.00 94.44 165 MET A CA 1
ATOM 1152 C C . MET A 1 165 ? 8.493 -11.519 -14.295 1.00 94.44 165 MET A C 1
ATOM 1154 O O . MET A 1 165 ? 7.583 -10.765 -13.955 1.00 94.44 165 MET A O 1
ATOM 1158 N N . PHE A 1 166 ? 9.186 -11.343 -15.420 1.00 95.69 166 PHE A N 1
ATOM 1159 C CA . PHE A 1 166 ? 8.905 -10.256 -16.355 1.00 95.69 166 PHE A CA 1
ATOM 1160 C C . PHE A 1 166 ? 7.499 -10.389 -16.956 1.00 95.69 166 PHE A C 1
ATOM 1162 O O . PHE A 1 166 ? 7.101 -11.467 -17.398 1.00 95.69 166 PHE A O 1
ATOM 1169 N N . VAL A 1 167 ? 6.759 -9.279 -17.002 1.00 97.62 167 VAL A N 1
ATOM 1170 C CA . VAL A 1 167 ? 5.379 -9.218 -17.511 1.00 97.62 167 VAL A CA 1
ATOM 1171 C C . VAL A 1 167 ? 5.283 -8.314 -18.735 1.00 97.62 167 VAL A C 1
ATOM 1173 O O . VAL A 1 167 ? 4.744 -8.722 -19.760 1.00 97.62 167 VAL A O 1
ATOM 1176 N N . ALA A 1 168 ? 5.766 -7.076 -18.630 1.00 97.75 168 ALA A N 1
ATOM 1177 C CA . ALA A 1 168 ? 5.648 -6.078 -19.691 1.00 97.75 168 ALA A CA 1
ATOM 1178 C C . ALA A 1 168 ? 6.708 -4.984 -19.546 1.00 97.75 168 ALA A C 1
ATOM 1180 O O . ALA A 1 168 ? 7.294 -4.815 -18.482 1.00 97.75 168 ALA A O 1
ATOM 1181 N N . GLN A 1 169 ? 6.910 -4.190 -20.595 1.00 96.94 169 GLN A N 1
ATOM 1182 C CA . GLN A 1 169 ? 7.722 -2.977 -20.533 1.00 96.94 169 GLN A CA 1
ATOM 1183 C C . GLN A 1 169 ? 7.190 -1.913 -21.483 1.00 96.94 169 GLN A C 1
ATOM 1185 O O . GLN A 1 169 ? 6.547 -2.225 -22.487 1.00 96.94 169 GLN A O 1
ATOM 1190 N N . THR A 1 170 ? 7.492 -0.656 -21.194 1.00 97.94 170 THR A N 1
ATOM 1191 C CA . THR A 1 170 ? 7.305 0.440 -22.145 1.00 97.94 170 THR A CA 1
ATOM 1192 C C . THR A 1 170 ? 8.409 0.415 -23.202 1.00 97.94 170 THR A C 1
ATOM 1194 O O . THR A 1 170 ? 9.499 -0.083 -22.938 1.00 97.94 170 THR A O 1
ATOM 1197 N N . VAL A 1 171 ? 8.175 1.006 -24.377 1.00 96.44 171 VAL A N 1
ATOM 1198 C CA . VAL A 1 171 ? 9.241 1.186 -25.383 1.00 96.44 171 VAL A CA 1
ATOM 1199 C C . VAL A 1 171 ? 10.380 2.028 -24.791 1.00 96.44 171 VAL A C 1
ATOM 1201 O O . VAL A 1 171 ? 10.098 3.041 -24.153 1.00 96.44 171 VAL A O 1
ATOM 1204 N N . SER A 1 172 ? 11.641 1.642 -24.997 1.00 94.94 172 SER A N 1
ATOM 1205 C CA . SER A 1 172 ? 12.780 2.479 -24.594 1.00 94.94 172 SER A CA 1
ATOM 1206 C C . SER A 1 172 ? 12.792 3.814 -25.345 1.00 94.94 172 SER A C 1
ATOM 1208 O O . SER A 1 172 ? 12.419 3.873 -26.518 1.00 94.94 172 SER A O 1
ATOM 1210 N N . ASP A 1 173 ? 13.168 4.893 -24.663 1.00 94.75 173 ASP A N 1
ATOM 1211 C CA . ASP A 1 173 ? 13.145 6.257 -25.193 1.00 94.75 173 ASP A CA 1
ATOM 1212 C C . ASP A 1 173 ? 14.090 7.170 -24.425 1.00 94.75 173 ASP A C 1
ATOM 1214 O O . ASP A 1 173 ? 13.867 7.494 -23.258 1.00 94.75 173 ASP A O 1
ATOM 1218 N N . ASP A 1 174 ? 15.122 7.635 -25.113 1.00 93.19 174 ASP A N 1
ATOM 1219 C CA . ASP A 1 174 ? 16.146 8.494 -24.530 1.00 93.19 174 ASP A CA 1
ATOM 1220 C C . ASP A 1 174 ? 15.627 9.891 -24.151 1.00 93.19 174 ASP A C 1
ATOM 1222 O O . ASP A 1 174 ? 16.337 10.642 -23.491 1.00 93.19 174 ASP A O 1
ATOM 1226 N N . THR A 1 175 ? 14.390 10.251 -24.512 1.00 94.25 175 THR A N 1
ATOM 1227 C CA . THR A 1 175 ? 13.745 11.507 -24.092 1.00 94.25 175 THR A CA 1
ATOM 1228 C C . THR A 1 175 ? 12.840 11.350 -22.867 1.00 94.25 175 THR A C 1
ATOM 1230 O O . THR A 1 175 ? 12.326 12.341 -22.350 1.00 94.25 175 THR A O 1
ATOM 1233 N N . LEU A 1 176 ? 12.669 10.127 -22.346 1.00 95.56 176 LEU A N 1
ATOM 1234 C CA . LEU A 1 176 ? 11.710 9.831 -21.275 1.00 95.56 176 LEU A CA 1
ATOM 1235 C C . LEU A 1 176 ? 11.906 10.704 -20.027 1.00 95.56 176 LEU A C 1
ATOM 1237 O O . LEU A 1 176 ? 10.941 11.106 -19.384 1.00 95.56 176 LEU A O 1
ATOM 1241 N N . TRP A 1 177 ? 13.157 11.020 -19.700 1.00 95.75 177 TRP A N 1
ATOM 1242 C CA . TRP A 1 177 ? 13.523 11.710 -18.465 1.00 95.75 177 TRP A CA 1
ATOM 1243 C C . TRP A 1 177 ? 13.789 13.209 -18.643 1.00 95.75 177 TRP A C 1
ATOM 1245 O O . TRP A 1 177 ? 14.238 13.852 -17.699 1.00 95.75 177 TRP A O 1
ATOM 1255 N N . THR A 1 178 ? 13.548 13.782 -19.828 1.00 95.88 178 THR A N 1
ATOM 1256 C CA . THR A 1 178 ? 13.961 15.164 -20.151 1.00 95.88 178 THR A CA 1
ATOM 1257 C C . THR A 1 178 ? 12.921 16.230 -19.808 1.00 95.88 178 THR A C 1
ATOM 1259 O O . THR A 1 178 ? 13.133 17.399 -20.115 1.00 95.88 178 THR A O 1
ATOM 1262 N N . ASN A 1 179 ? 11.797 15.851 -19.198 1.00 95.00 179 ASN A N 1
ATOM 1263 C CA . ASN A 1 179 ? 10.746 16.772 -18.768 1.00 95.00 179 ASN A CA 1
ATOM 1264 C C . ASN A 1 179 ? 10.470 16.621 -17.268 1.00 95.00 179 ASN A C 1
ATOM 1266 O O . ASN A 1 179 ? 10.767 15.590 -16.666 1.00 95.00 179 ASN A O 1
ATOM 1270 N N . GLU A 1 180 ? 9.888 17.659 -16.676 1.00 95.56 180 GLU A N 1
ATOM 1271 C CA . GLU A 1 180 ? 9.411 17.661 -15.292 1.00 95.56 180 GLU A CA 1
ATOM 1272 C C . GLU A 1 180 ? 7.903 17.384 -15.234 1.00 95.56 180 GLU A C 1
ATOM 1274 O O . GLU A 1 180 ? 7.180 17.542 -16.221 1.00 95.56 180 GLU A O 1
ATOM 1279 N N . GLY A 1 181 ? 7.417 16.990 -14.057 1.00 94.25 181 GLY A N 1
ATOM 1280 C CA . GLY A 1 181 ? 6.020 16.648 -13.823 1.00 94.25 181 GLY A CA 1
ATOM 1281 C C . GLY A 1 181 ? 5.732 15.159 -14.001 1.00 94.25 181 GLY A C 1
ATOM 1282 O O . GLY A 1 181 ? 6.590 14.303 -13.776 1.00 94.25 181 GLY A O 1
ATOM 1283 N N . TRP A 1 182 ? 4.481 14.842 -14.339 1.00 93.75 182 TRP A N 1
ATOM 1284 C CA . TRP A 1 182 ? 4.046 13.464 -14.549 1.00 93.75 182 TRP A CA 1
ATOM 1285 C C . TRP A 1 182 ? 4.624 12.912 -15.848 1.00 93.75 182 TRP A C 1
ATOM 1287 O O . TRP A 1 182 ? 4.167 13.246 -16.942 1.00 93.75 182 TRP A O 1
ATOM 1297 N N . ILE A 1 183 ? 5.603 12.025 -15.712 1.00 95.31 183 ILE A N 1
ATOM 1298 C CA . ILE A 1 183 ? 6.193 11.289 -16.822 1.00 95.31 183 ILE A CA 1
ATOM 1299 C C . ILE A 1 183 ? 5.428 9.988 -16.964 1.00 95.31 183 ILE A C 1
ATOM 1301 O O . ILE A 1 183 ? 5.674 9.026 -16.239 1.00 95.31 183 ILE A O 1
ATOM 1305 N N . LEU A 1 184 ? 4.458 9.992 -17.871 1.00 96.06 184 LEU A N 1
ATOM 1306 C CA . LEU A 1 184 ? 3.598 8.852 -18.154 1.00 96.06 184 LEU A CA 1
ATOM 1307 C C . LEU A 1 184 ? 4.007 8.208 -19.470 1.00 96.06 184 LEU A C 1
ATOM 1309 O O . LEU A 1 184 ? 4.247 8.897 -20.463 1.00 96.06 184 LEU A O 1
ATOM 1313 N N . LYS A 1 185 ? 4.029 6.878 -19.495 1.00 97.69 185 LYS A N 1
ATOM 1314 C CA . LYS A 1 185 ? 4.337 6.127 -20.700 1.00 97.69 185 LYS A CA 1
ATOM 1315 C C . LYS A 1 185 ? 3.443 4.912 -20.869 1.00 97.69 185 LYS A C 1
ATOM 1317 O O . LYS A 1 185 ? 3.280 4.092 -19.968 1.00 97.69 185 LYS A O 1
ATOM 1322 N N . THR A 1 186 ? 2.871 4.804 -22.059 1.00 97.81 186 THR A N 1
ATOM 1323 C CA . THR A 1 186 ? 1.966 3.720 -22.432 1.00 97.81 186 THR A CA 1
ATOM 1324 C C . THR A 1 186 ? 2.743 2.436 -22.710 1.00 97.81 186 THR A C 1
ATOM 1326 O O . THR A 1 186 ? 3.787 2.441 -23.371 1.00 97.81 186 THR A O 1
ATOM 1329 N N . LEU A 1 187 ? 2.220 1.321 -22.211 1.00 98.25 187 LEU A N 1
ATOM 1330 C CA . LEU A 1 187 ? 2.695 -0.013 -22.544 1.00 98.25 187 LEU A CA 1
ATOM 1331 C C . LEU A 1 187 ? 2.246 -0.379 -23.969 1.00 98.25 187 LEU A C 1
ATOM 1333 O O . LEU A 1 187 ? 1.084 -0.156 -24.310 1.00 98.25 187 LEU A O 1
ATOM 1337 N N . PRO A 1 188 ? 3.104 -1.004 -24.796 1.00 97.88 188 PRO A N 1
ATOM 1338 C CA . PRO A 1 188 ? 2.712 -1.508 -26.114 1.00 97.88 188 PRO A CA 1
ATOM 1339 C C . PRO A 1 188 ? 1.561 -2.520 -26.056 1.00 97.88 188 PRO A C 1
ATOM 1341 O O . PRO A 1 188 ? 0.782 -2.635 -26.998 1.00 97.88 188 PRO A O 1
ATOM 1344 N N . SER A 1 189 ? 1.456 -3.250 -24.943 1.00 96.12 189 SER A N 1
ATOM 1345 C CA . SER A 1 189 ? 0.358 -4.162 -24.642 1.00 96.12 189 SER A CA 1
ATOM 1346 C C . SER A 1 189 ? -0.106 -3.970 -23.204 1.00 96.12 189 SER A C 1
ATOM 1348 O O . SER A 1 189 ? 0.710 -3.965 -22.282 1.00 96.12 189 SER A O 1
ATOM 1350 N N . VAL A 1 190 ? -1.419 -3.874 -23.012 1.00 97.44 190 VAL A N 1
ATOM 1351 C CA . VAL A 1 190 ? -2.038 -3.767 -21.687 1.00 97.44 190 VAL A CA 1
ATOM 1352 C C . VAL A 1 190 ? -1.758 -5.029 -20.866 1.00 97.44 190 VAL A C 1
ATOM 1354 O O . VAL A 1 190 ? -1.988 -6.143 -21.340 1.00 97.44 190 VAL A O 1
ATOM 1357 N N . VAL A 1 191 ? -1.321 -4.863 -19.616 1.00 98.12 191 VAL A N 1
ATOM 1358 C CA . VAL A 1 191 ? -1.326 -5.952 -18.631 1.00 98.12 191 VAL A CA 1
ATOM 1359 C C . VAL A 1 191 ? -2.770 -6.144 -18.165 1.00 98.12 191 VAL A C 1
ATOM 1361 O O . VAL A 1 191 ? -3.361 -5.204 -17.624 1.00 98.12 191 VAL A O 1
ATOM 1364 N N . PRO A 1 192 ? -3.369 -7.327 -18.366 1.00 97.88 192 PRO A N 1
ATOM 1365 C CA . PRO A 1 192 ? -4.791 -7.530 -18.127 1.00 97.88 192 PRO A CA 1
ATOM 1366 C C . PRO A 1 192 ? -5.167 -7.388 -16.648 1.00 97.88 192 PRO A C 1
ATOM 1368 O O . PRO A 1 192 ? -4.358 -7.608 -15.742 1.00 97.88 192 PRO A O 1
ATOM 1371 N N . ALA A 1 193 ? -6.435 -7.050 -16.413 1.00 97.25 193 ALA A N 1
ATOM 1372 C CA . ALA A 1 193 ? -7.026 -7.077 -15.084 1.00 97.25 193 ALA A CA 1
ATOM 1373 C C . ALA A 1 193 ? -7.051 -8.500 -14.508 1.00 97.25 193 ALA A C 1
ATOM 1375 O O . ALA A 1 193 ? -7.209 -9.478 -15.238 1.00 97.25 193 ALA A O 1
ATOM 1376 N N . GLN A 1 194 ? -6.942 -8.604 -13.184 1.00 95.25 194 GLN A N 1
ATOM 1377 C CA . GLN A 1 194 ? -7.098 -9.859 -12.447 1.00 95.25 194 GLN A CA 1
ATOM 1378 C C . GLN A 1 194 ? -8.273 -9.754 -11.476 1.00 95.25 194 GLN A C 1
ATOM 1380 O O . GLN A 1 194 ? -8.617 -8.662 -11.032 1.00 95.25 194 GLN A O 1
ATOM 1385 N N . SER A 1 195 ? -8.888 -10.885 -11.133 1.00 93.69 195 SER A N 1
ATOM 1386 C CA . SER A 1 195 ? -10.044 -10.936 -10.225 1.00 93.69 195 SER A CA 1
ATOM 1387 C C . SER A 1 195 ? -9.688 -10.748 -8.748 1.00 93.69 195 SER A C 1
ATOM 1389 O O . SER A 1 195 ? -10.583 -10.695 -7.912 1.00 93.69 195 SER A O 1
ATOM 1391 N N . VAL A 1 196 ? -8.397 -10.692 -8.423 1.00 88.44 196 VAL A N 1
ATOM 1392 C CA . VAL A 1 196 ? -7.879 -10.513 -7.067 1.00 88.44 196 VAL A CA 1
ATOM 1393 C C . VAL A 1 196 ? -6.926 -9.330 -7.028 1.00 88.44 196 VAL A C 1
ATOM 1395 O O . VAL A 1 196 ? -6.273 -9.005 -8.025 1.00 88.44 196 VAL A O 1
ATOM 1398 N N . ASP A 1 197 ? -6.849 -8.707 -5.858 1.00 88.44 197 ASP A N 1
ATOM 1399 C CA . ASP A 1 197 ? -5.820 -7.726 -5.557 1.00 88.44 197 ASP A CA 1
ATOM 1400 C C . ASP A 1 197 ? -4.440 -8.362 -5.717 1.00 88.44 197 ASP A C 1
ATOM 1402 O O . ASP A 1 197 ? -4.218 -9.517 -5.335 1.00 88.44 197 ASP A O 1
ATOM 1406 N N . ARG A 1 198 ? -3.497 -7.605 -6.274 1.00 88.75 198 ARG A N 1
ATOM 1407 C CA . ARG A 1 198 ? -2.144 -8.100 -6.526 1.00 88.75 198 ARG A CA 1
ATOM 1408 C C . ARG A 1 198 ? -1.102 -7.029 -6.289 1.00 88.75 198 ARG A C 1
ATOM 1410 O O . ARG A 1 198 ? -1.393 -5.837 -6.263 1.00 88.75 198 ARG A O 1
ATOM 1417 N N . PHE A 1 199 ? 0.138 -7.466 -6.161 1.00 88.81 199 PHE A N 1
ATOM 1418 C CA . PHE A 1 199 ? 1.284 -6.581 -6.269 1.00 88.81 199 PHE A CA 1
ATOM 1419 C C . PHE A 1 199 ? 2.008 -6.844 -7.581 1.00 88.81 199 PHE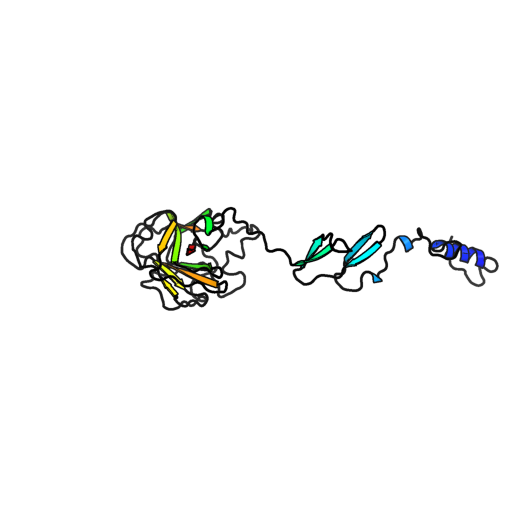 A C 1
ATOM 1421 O O . PHE A 1 199 ? 2.019 -7.963 -8.093 1.00 88.81 199 PHE A O 1
ATOM 1428 N N . VAL A 1 200 ? 2.604 -5.787 -8.113 1.00 92.50 200 VAL A N 1
ATOM 1429 C CA . VAL A 1 200 ? 3.565 -5.851 -9.209 1.00 92.50 200 VAL A CA 1
ATOM 1430 C C . VAL A 1 200 ? 4.814 -5.092 -8.798 1.00 92.50 200 VAL A C 1
ATOM 1432 O O . VAL A 1 200 ? 4.756 -4.198 -7.949 1.00 92.50 200 VAL A O 1
ATOM 1435 N N . ASN A 1 201 ? 5.940 -5.420 -9.410 1.00 90.38 201 ASN A N 1
ATOM 1436 C CA . ASN A 1 201 ? 7.169 -4.663 -9.256 1.00 90.38 201 ASN A CA 1
ATOM 1437 C C . ASN A 1 201 ? 7.414 -3.853 -10.529 1.00 90.38 201 ASN A C 1
ATOM 1439 O O . ASN A 1 201 ? 7.494 -4.405 -11.621 1.00 90.38 201 ASN A O 1
ATOM 1443 N N . VAL A 1 202 ? 7.504 -2.536 -10.390 1.00 93.19 202 VAL A N 1
ATOM 1444 C CA . VAL A 1 202 ? 7.755 -1.603 -11.485 1.00 93.19 202 VAL A CA 1
ATOM 1445 C C . VAL A 1 202 ? 9.236 -1.269 -11.514 1.00 93.19 202 VAL A C 1
ATOM 1447 O O . VAL A 1 202 ? 9.731 -0.616 -10.599 1.00 93.19 202 VAL A O 1
ATOM 1450 N N . GLY A 1 203 ? 9.940 -1.732 -12.538 1.00 91.06 203 GLY A N 1
ATOM 1451 C CA . GLY A 1 203 ? 11.310 -1.337 -12.832 1.00 91.06 203 GLY A CA 1
ATOM 1452 C C . GLY A 1 203 ? 11.355 0.013 -13.544 1.00 91.06 203 GLY A C 1
ATOM 1453 O O . GLY A 1 203 ? 10.477 0.325 -14.345 1.00 91.06 203 GLY A O 1
ATOM 1454 N N . ILE A 1 204 ? 12.395 0.789 -13.271 1.00 92.31 204 ILE A N 1
ATOM 1455 C CA . ILE A 1 204 ? 12.756 2.039 -13.932 1.00 92.31 204 ILE A CA 1
ATOM 1456 C C . ILE A 1 204 ? 14.192 1.901 -14.422 1.00 92.31 204 ILE A C 1
ATOM 1458 O O . ILE A 1 204 ? 15.068 1.512 -13.649 1.00 92.31 204 ILE A O 1
ATOM 1462 N N . ALA A 1 205 ? 14.442 2.207 -15.687 1.00 92.38 205 ALA A N 1
ATOM 1463 C CA . ALA A 1 205 ? 15.785 2.256 -16.245 1.00 92.38 205 ALA A CA 1
ATOM 1464 C C . ALA A 1 205 ? 16.122 3.699 -16.623 1.00 92.38 205 ALA A C 1
ATOM 1466 O O . ALA A 1 205 ? 15.390 4.338 -17.379 1.00 92.38 205 ALA A O 1
ATOM 1467 N N . VAL A 1 206 ? 17.228 4.204 -16.076 1.00 92.12 206 VAL A N 1
ATOM 1468 C CA . VAL A 1 206 ? 17.790 5.514 -16.414 1.00 92.12 206 VAL A CA 1
ATOM 1469 C C . VAL A 1 206 ? 19.214 5.277 -16.896 1.00 92.12 206 VAL A C 1
ATOM 1471 O O . VAL A 1 206 ? 20.099 4.950 -16.103 1.00 92.12 206 VAL A O 1
ATOM 1474 N N . ASN A 1 207 ? 19.442 5.420 -18.196 1.00 92.19 207 ASN A N 1
ATOM 1475 C CA . ASN A 1 207 ? 20.746 5.217 -18.814 1.00 92.19 207 ASN A CA 1
ATOM 1476 C C . ASN A 1 207 ? 21.219 6.483 -19.522 1.00 92.19 207 ASN A C 1
ATOM 1478 O O . ASN A 1 207 ? 20.428 7.222 -20.097 1.00 92.19 207 ASN A O 1
ATOM 1482 N N . SER A 1 208 ? 22.536 6.688 -19.522 1.00 91.62 208 SER A N 1
ATOM 1483 C CA . SER A 1 208 ? 23.187 7.777 -20.260 1.00 91.62 208 SER A CA 1
ATOM 1484 C C . SER A 1 208 ? 22.737 9.185 -19.843 1.00 91.62 208 SER A C 1
ATOM 1486 O O . SER A 1 208 ? 22.742 10.103 -20.656 1.00 91.62 208 SER A O 1
ATOM 1488 N N . ALA A 1 209 ? 22.381 9.379 -18.569 1.00 91.25 209 ALA A N 1
ATOM 1489 C CA . ALA A 1 209 ? 22.139 10.699 -17.992 1.00 91.25 209 ALA A CA 1
ATOM 1490 C C . ALA A 1 209 ? 23.459 11.301 -17.472 1.00 91.25 209 ALA A C 1
ATOM 1492 O O . ALA A 1 209 ? 24.068 10.762 -16.548 1.00 91.25 209 ALA A O 1
ATOM 1493 N N . SER A 1 210 ? 23.909 12.420 -18.048 1.00 91.62 210 SER A N 1
ATOM 1494 C CA . SER A 1 210 ? 25.048 13.194 -17.524 1.00 91.62 210 SER A CA 1
ATOM 1495 C C . SER A 1 210 ? 24.671 14.017 -16.292 1.00 91.62 210 SER A C 1
ATOM 1497 O O . SER A 1 210 ? 25.523 14.280 -15.446 1.00 91.62 210 SER A O 1
ATOM 1499 N N . SER A 1 211 ? 23.392 14.377 -16.177 1.00 94.06 211 SER A N 1
ATOM 1500 C CA . SER A 1 211 ? 22.754 14.852 -14.951 1.00 94.06 211 SER A CA 1
ATOM 1501 C C . SER A 1 211 ? 21.532 13.976 -14.693 1.00 94.06 211 SER A C 1
ATOM 1503 O O . SER A 1 211 ? 20.662 13.923 -15.566 1.00 94.06 211 SER A O 1
ATOM 1505 N N . PRO A 1 212 ? 21.444 13.277 -13.552 1.00 89.62 212 PRO A N 1
ATOM 1506 C CA . PRO A 1 212 ? 20.343 12.360 -13.305 1.00 89.62 212 PRO A CA 1
ATOM 1507 C C . PRO A 1 212 ? 19.026 13.117 -13.044 1.00 89.62 212 PRO A C 1
ATOM 1509 O O . PRO A 1 212 ? 19.060 14.227 -12.505 1.00 89.62 212 PRO A O 1
ATOM 1512 N N . PRO A 1 213 ? 17.867 12.528 -13.393 1.00 94.06 213 PRO A N 1
ATOM 1513 C CA . PRO A 1 213 ? 16.568 13.080 -13.022 1.00 94.06 213 PRO A CA 1
ATOM 1514 C C . PRO A 1 213 ? 16.368 13.009 -11.503 1.00 94.06 213 PRO A C 1
ATOM 1516 O O . PRO A 1 213 ? 16.953 12.157 -10.834 1.00 94.06 213 PRO A O 1
ATOM 1519 N N . TYR A 1 214 ? 15.512 13.866 -10.946 1.00 93.00 214 TYR A N 1
ATOM 1520 C CA . TYR A 1 214 ? 15.112 13.800 -9.536 1.00 93.00 214 TYR A CA 1
ATOM 1521 C C . TYR A 1 214 ? 13.622 13.498 -9.438 1.00 93.00 214 TYR A C 1
ATOM 1523 O O . TYR A 1 214 ? 12.791 14.249 -9.952 1.00 93.00 214 TYR A O 1
ATOM 1531 N N . ALA A 1 215 ? 13.287 12.398 -8.769 1.00 90.75 215 ALA A N 1
ATOM 1532 C CA . ALA A 1 215 ? 11.910 11.996 -8.522 1.00 90.75 215 ALA A CA 1
ATOM 1533 C C . ALA A 1 215 ? 11.454 12.453 -7.139 1.00 90.75 215 ALA A C 1
ATOM 1535 O O . ALA A 1 215 ? 12.257 12.550 -6.201 1.00 90.75 215 ALA A O 1
ATOM 1536 N N . MET A 1 216 ? 10.149 12.686 -7.009 1.00 87.94 216 MET A N 1
ATOM 1537 C CA . MET A 1 216 ? 9.556 12.871 -5.692 1.00 87.94 216 MET A CA 1
ATOM 1538 C C . MET A 1 216 ? 9.652 11.566 -4.894 1.00 87.94 216 MET A C 1
ATOM 1540 O O . MET A 1 216 ? 9.382 10.482 -5.424 1.00 87.94 216 MET A O 1
ATOM 1544 N N . TYR A 1 217 ? 10.030 11.674 -3.622 1.00 81.25 217 TYR A N 1
ATOM 1545 C CA . TYR A 1 217 ? 10.115 10.558 -2.684 1.00 81.25 217 TYR A CA 1
ATOM 1546 C C . TYR A 1 217 ? 9.448 10.917 -1.353 1.00 81.25 217 TYR A C 1
ATOM 1548 O O . TYR A 1 217 ? 9.367 12.083 -0.972 1.00 81.25 217 TYR A O 1
ATOM 1556 N N . ALA A 1 218 ? 8.979 9.896 -0.641 1.00 72.38 218 ALA A N 1
ATOM 1557 C CA . ALA A 1 218 ? 8.478 10.040 0.721 1.00 72.38 218 ALA A CA 1
ATOM 1558 C C . ALA A 1 218 ? 9.617 9.815 1.730 1.00 72.38 218 ALA A C 1
ATOM 1560 O O . ALA A 1 218 ? 10.318 8.798 1.671 1.00 72.38 218 ALA A O 1
ATOM 1561 N N . THR A 1 219 ? 9.810 10.744 2.670 1.00 57.47 219 THR A N 1
ATOM 1562 C CA . THR A 1 219 ? 10.891 10.651 3.664 1.00 57.47 219 THR A CA 1
ATOM 1563 C C . THR A 1 219 ? 10.568 9.628 4.757 1.00 57.47 219 THR A C 1
ATOM 1565 O O . THR A 1 219 ? 9.573 9.749 5.467 1.00 57.47 219 THR A O 1
ATOM 1568 N N . VAL A 1 220 ? 11.456 8.651 4.975 1.00 52.84 220 VAL A N 1
ATOM 1569 C CA . VAL A 1 220 ? 11.482 7.852 6.213 1.00 52.84 220 VAL A CA 1
ATOM 1570 C C . VAL A 1 220 ? 12.438 8.556 7.177 1.00 52.84 220 VAL A C 1
ATOM 1572 O O . VAL A 1 220 ? 13.635 8.281 7.188 1.00 52.84 220 VAL A O 1
ATOM 1575 N N . GLY A 1 221 ? 11.943 9.547 7.919 1.00 44.28 221 GLY A N 1
ATOM 1576 C CA . GLY A 1 221 ? 12.782 10.310 8.849 1.00 44.28 221 GLY A CA 1
ATOM 1577 C C . GLY A 1 221 ? 13.441 9.411 9.918 1.00 44.28 221 GLY A C 1
ATOM 1578 O O . GLY A 1 221 ? 12.874 8.378 10.279 1.00 44.28 221 GLY A O 1
ATOM 1579 N N . PRO A 1 222 ? 14.626 9.778 10.452 1.00 40.88 222 PRO A N 1
ATOM 1580 C CA . PRO A 1 222 ? 15.290 9.053 11.545 1.00 40.88 222 PRO A CA 1
ATOM 1581 C C . PRO A 1 222 ? 14.600 9.227 12.911 1.00 40.88 222 PRO A C 1
ATOM 1583 O O . PRO A 1 222 ? 14.983 8.591 13.890 1.00 40.88 222 PRO A O 1
ATOM 1586 N N . THR A 1 223 ? 13.585 10.079 12.996 1.00 39.75 223 THR A N 1
ATOM 1587 C CA . THR A 1 223 ? 12.733 10.277 14.171 1.00 39.75 223 THR A CA 1
ATOM 1588 C C . THR A 1 223 ? 11.386 9.598 13.928 1.00 39.75 223 THR A C 1
ATOM 1590 O O . THR A 1 223 ? 10.995 9.462 12.773 1.00 39.75 223 THR A O 1
ATOM 1593 N N . PRO A 1 224 ? 10.664 9.125 14.955 1.00 40.69 224 PRO A N 1
ATOM 1594 C CA . PRO A 1 224 ? 9.415 8.413 14.728 1.00 40.69 224 PRO A CA 1
ATOM 1595 C C . PRO A 1 224 ? 8.248 9.407 14.591 1.00 40.69 224 PRO A C 1
ATOM 1597 O O . PRO A 1 224 ? 7.796 9.916 15.616 1.00 40.69 224 PRO A O 1
ATOM 1600 N N . PRO A 1 225 ? 7.672 9.662 13.397 1.00 43.06 225 PRO A N 1
ATOM 1601 C CA . PRO A 1 225 ? 6.269 10.008 13.327 1.00 43.06 225 PRO A CA 1
ATOM 1602 C C . PRO A 1 225 ? 5.452 8.706 13.262 1.00 43.06 225 PRO A C 1
ATOM 1604 O O . PRO A 1 225 ? 5.817 7.761 12.548 1.00 43.06 225 PRO A O 1
ATOM 1607 N N . PRO A 1 226 ? 4.363 8.616 14.038 1.00 45.50 226 PRO A N 1
ATOM 1608 C CA . PRO A 1 226 ? 3.564 7.410 14.128 1.00 45.50 226 PRO A CA 1
ATOM 1609 C C . PRO A 1 226 ? 2.899 7.088 12.779 1.00 45.50 226 PRO A C 1
ATOM 1611 O O . PRO A 1 226 ? 2.574 7.970 11.993 1.00 45.50 226 PRO A O 1
ATOM 1614 N N . ALA A 1 227 ? 2.681 5.793 12.548 1.00 46.28 227 ALA A N 1
ATOM 1615 C CA . ALA A 1 227 ? 1.825 5.185 11.519 1.00 46.28 227 ALA A CA 1
ATOM 1616 C C . ALA A 1 227 ? 2.349 4.995 10.080 1.00 46.28 227 ALA A C 1
ATOM 1618 O O . ALA A 1 227 ? 1.863 4.085 9.412 1.00 46.28 227 ALA A O 1
ATOM 1619 N N . LEU A 1 228 ? 3.358 5.720 9.590 1.00 45.41 228 LEU A N 1
ATOM 1620 C CA . LEU A 1 228 ? 3.813 5.535 8.194 1.00 45.41 228 LEU A CA 1
ATOM 1621 C C . LEU A 1 228 ? 4.996 4.555 8.035 1.00 45.41 228 LEU A C 1
ATOM 1623 O O . LEU A 1 228 ? 5.205 3.971 6.971 1.00 45.41 228 LEU A O 1
ATOM 1627 N N . GLY A 1 229 ? 5.733 4.284 9.116 1.00 43.62 229 GLY A N 1
ATOM 1628 C CA . GLY A 1 229 ? 7.014 3.568 9.084 1.00 43.62 229 GLY A CA 1
ATOM 1629 C C . GLY A 1 229 ? 6.994 2.090 8.666 1.00 43.62 229 GLY A C 1
ATOM 1630 O O . GLY A 1 229 ? 8.065 1.551 8.419 1.00 43.62 229 GLY A O 1
ATOM 1631 N N . GLY A 1 230 ? 5.839 1.422 8.571 1.00 45.09 230 GLY A N 1
ATOM 1632 C CA . GLY A 1 230 ? 5.750 0.011 8.150 1.00 45.09 230 GLY A CA 1
ATOM 1633 C C . GLY A 1 230 ? 5.343 -0.197 6.686 1.00 45.09 230 GLY A C 1
ATOM 1634 O O . GLY A 1 230 ? 5.771 -1.164 6.056 1.00 45.09 230 GLY A O 1
ATOM 1635 N N . ALA A 1 231 ? 4.548 0.723 6.130 1.00 46.84 231 ALA A N 1
ATOM 1636 C CA . ALA A 1 231 ? 4.029 0.633 4.763 1.00 46.84 231 ALA A CA 1
ATOM 1637 C C . ALA A 1 231 ? 5.079 1.029 3.710 1.00 46.84 231 ALA A C 1
ATOM 1639 O O . ALA A 1 231 ? 5.123 0.443 2.628 1.00 46.84 231 ALA A O 1
ATOM 1640 N N . PHE A 1 232 ? 5.964 1.972 4.055 1.00 51.44 232 PHE A N 1
ATOM 1641 C CA . PHE A 1 232 ? 7.065 2.420 3.196 1.00 51.44 232 PHE A CA 1
ATOM 1642 C C . PHE A 1 232 ? 8.322 1.532 3.294 1.00 51.44 232 PHE A C 1
ATOM 1644 O O . PHE A 1 232 ? 9.160 1.558 2.399 1.00 51.44 232 PHE A O 1
ATOM 1651 N N . ARG A 1 233 ? 8.434 0.685 4.332 1.00 51.50 233 ARG A N 1
ATOM 1652 C CA . ARG A 1 233 ? 9.549 -0.261 4.546 1.00 51.50 233 ARG A CA 1
ATOM 1653 C C . ARG A 1 233 ? 9.248 -1.653 3.990 1.00 51.50 233 ARG A C 1
ATOM 1655 O O . ARG A 1 233 ? 9.029 -2.569 4.774 1.00 51.50 233 ARG A O 1
ATOM 1662 N N . GLY A 1 234 ? 9.193 -1.821 2.667 1.00 49.28 234 GLY A N 1
ATOM 1663 C CA . GLY A 1 234 ? 9.305 -3.154 2.038 1.00 49.28 234 GLY A CA 1
ATOM 1664 C C . GLY A 1 234 ? 8.386 -4.274 2.574 1.00 49.28 234 GLY A C 1
ATOM 1665 O O . GLY A 1 234 ? 8.738 -5.443 2.502 1.00 49.28 234 GLY A O 1
ATOM 1666 N N . GLY A 1 235 ? 7.241 -3.947 3.184 1.00 46.06 235 GLY A N 1
ATOM 1667 C CA . GLY A 1 235 ? 6.559 -4.891 4.072 1.00 46.06 235 GLY A CA 1
ATOM 1668 C C . GLY A 1 235 ? 7.375 -5.173 5.341 1.00 46.06 235 GLY A C 1
ATOM 1669 O O . GLY A 1 235 ? 8.216 -6.066 5.375 1.00 46.06 235 GLY A O 1
ATOM 1670 N N . TYR A 1 236 ? 7.091 -4.434 6.414 1.00 39.38 236 TYR A N 1
ATOM 1671 C CA . TYR A 1 236 ? 7.652 -4.680 7.746 1.00 39.38 236 TYR A CA 1
ATOM 1672 C C . TYR A 1 236 ? 7.631 -6.188 8.092 1.00 39.38 236 TYR A C 1
ATOM 1674 O O . TYR A 1 236 ? 6.578 -6.823 8.027 1.00 39.38 236 TYR A O 1
ATOM 1682 N N . ASN A 1 237 ? 8.795 -6.766 8.423 1.00 44.00 237 ASN A N 1
ATOM 1683 C CA . ASN A 1 237 ? 9.013 -8.196 8.715 1.00 44.00 237 ASN A CA 1
ATOM 1684 C C . ASN A 1 237 ? 8.781 -9.202 7.563 1.00 44.00 237 ASN A C 1
ATOM 1686 O O . ASN A 1 237 ? 8.573 -10.387 7.831 1.00 44.00 237 ASN A O 1
ATOM 1690 N N . ARG A 1 238 ? 8.856 -8.796 6.285 1.00 54.78 238 ARG A N 1
ATOM 1691 C CA . ARG A 1 238 ? 8.893 -9.737 5.146 1.00 54.78 238 ARG A CA 1
ATOM 1692 C C . ARG A 1 238 ? 10.235 -9.659 4.404 1.00 54.78 238 ARG A C 1
ATOM 1694 O O . ARG A 1 238 ? 10.400 -8.771 3.573 1.00 54.78 238 ARG A O 1
ATOM 1701 N N . PRO A 1 239 ? 11.167 -10.607 4.634 1.00 52.56 239 PRO A N 1
ATOM 1702 C CA . PRO A 1 239 ? 12.525 -10.582 4.070 1.00 52.56 239 PRO A CA 1
ATOM 1703 C C . PRO A 1 239 ? 12.623 -10.474 2.537 1.00 52.56 239 PRO A C 1
ATOM 1705 O O . PRO A 1 239 ? 13.680 -10.126 2.023 1.00 52.56 239 PRO A O 1
ATOM 1708 N N . ASN A 1 240 ? 11.538 -10.754 1.809 1.00 57.06 240 ASN A N 1
ATOM 1709 C CA . ASN A 1 240 ? 11.542 -10.913 0.353 1.00 57.06 240 ASN A CA 1
ATOM 1710 C C . ASN A 1 240 ? 10.816 -9.778 -0.404 1.00 57.06 240 ASN A C 1
ATOM 1712 O O . ASN A 1 240 ? 10.568 -9.920 -1.596 1.00 57.06 240 ASN A O 1
ATOM 1716 N N . HIS A 1 241 ? 10.368 -8.706 0.267 1.00 57.66 241 HIS A N 1
ATOM 1717 C CA . HIS A 1 241 ? 9.402 -7.740 -0.298 1.00 57.66 241 HIS A CA 1
ATOM 1718 C C . HIS A 1 241 ? 9.937 -6.289 -0.390 1.00 57.66 241 HIS A C 1
ATOM 1720 O O . HIS A 1 241 ? 9.195 -5.333 -0.152 1.00 57.66 241 HIS A O 1
ATOM 1726 N N . ARG A 1 242 ? 11.210 -6.075 -0.757 1.00 60.31 242 ARG A N 1
ATOM 1727 C CA . ARG A 1 242 ? 11.803 -4.716 -0.780 1.00 60.31 242 ARG A CA 1
ATOM 1728 C C . ARG A 1 242 ? 11.093 -3.787 -1.787 1.00 60.31 242 ARG A C 1
ATOM 1730 O O . ARG A 1 242 ? 10.401 -4.243 -2.691 1.00 60.31 242 ARG A O 1
ATOM 1737 N N . ARG A 1 243 ? 11.179 -2.464 -1.595 1.00 60.06 243 ARG A N 1
ATOM 1738 C CA . ARG A 1 243 ? 10.470 -1.455 -2.422 1.00 60.06 243 ARG A CA 1
ATOM 1739 C C . ARG A 1 243 ? 11.383 -0.433 -3.113 1.00 60.06 243 ARG A C 1
ATOM 1741 O O . ARG A 1 243 ? 10.875 0.345 -3.906 1.00 60.06 243 ARG A O 1
ATOM 1748 N N . ALA A 1 244 ? 12.684 -0.434 -2.823 1.00 57.69 244 ALA A N 1
ATOM 1749 C CA . ALA A 1 244 ? 13.663 0.511 -3.361 1.00 57.69 244 ALA A CA 1
ATOM 1750 C C . ALA A 1 244 ? 14.925 -0.252 -3.782 1.00 57.69 244 ALA A C 1
ATOM 1752 O O . ALA A 1 244 ? 15.915 -0.357 -3.055 1.00 57.69 244 ALA A O 1
ATOM 1753 N N . PHE A 1 245 ? 14.851 -0.878 -4.947 1.00 66.88 245 PHE A N 1
ATOM 1754 C CA . PHE A 1 245 ? 15.961 -1.642 -5.499 1.00 66.88 245 PHE A CA 1
ATOM 1755 C C . PHE A 1 245 ? 16.767 -0.753 -6.424 1.00 66.88 245 PHE A C 1
ATOM 1757 O O . PHE A 1 245 ? 16.147 -0.109 -7.246 1.00 66.88 245 PHE A O 1
ATOM 1764 N N . TYR A 1 246 ? 18.095 -0.725 -6.346 1.00 65.69 246 TYR A N 1
ATOM 1765 C CA . TYR A 1 246 ? 18.912 -0.083 -7.378 1.00 65.69 246 TYR A CA 1
ATOM 1766 C C . TYR A 1 246 ? 19.474 -1.145 -8.305 1.00 65.69 246 TYR A C 1
ATOM 1768 O O . TYR A 1 246 ? 19.978 -2.174 -7.848 1.00 65.69 246 TYR A O 1
ATOM 1776 N N . PHE A 1 247 ? 19.418 -0.870 -9.597 1.00 68.62 247 PHE A N 1
ATOM 1777 C CA . PHE A 1 247 ? 20.119 -1.643 -10.602 1.00 68.62 247 PHE A CA 1
ATOM 1778 C C . PHE A 1 247 ? 21.389 -0.896 -11.018 1.00 68.62 247 PHE A C 1
ATOM 1780 O O . PHE A 1 247 ? 21.408 0.334 -11.076 1.00 68.62 247 PHE A O 1
ATOM 1787 N N . GLY A 1 248 ? 22.458 -1.635 -11.327 1.00 66.25 248 GLY A N 1
ATOM 1788 C CA . GLY A 1 248 ? 23.571 -1.068 -12.096 1.00 66.25 248 GLY A CA 1
ATOM 1789 C C . GLY A 1 248 ? 23.105 -0.676 -13.503 1.00 66.25 248 GLY A C 1
ATOM 1790 O O . GLY A 1 248 ? 21.964 -0.947 -13.870 1.00 66.25 248 GLY A O 1
ATOM 1791 N N . SER A 1 249 ? 23.970 -0.063 -14.313 1.00 69.62 249 SER A N 1
ATOM 1792 C CA . SER A 1 249 ? 23.656 0.240 -15.719 1.00 69.62 249 SER A CA 1
ATOM 1793 C C . SER A 1 249 ? 23.154 -1.023 -16.434 1.00 69.62 249 SER A C 1
ATOM 1795 O O . SER A 1 249 ? 23.927 -1.960 -16.653 1.00 69.62 249 SER A O 1
ATOM 1797 N N . MET A 1 250 ? 21.855 -1.070 -16.738 1.00 75.19 250 MET A N 1
ATOM 1798 C CA . MET A 1 250 ? 21.198 -2.225 -17.346 1.00 75.19 250 MET A CA 1
ATOM 1799 C C . MET A 1 250 ? 21.067 -2.001 -18.852 1.00 75.19 250 MET A C 1
ATOM 1801 O O . MET A 1 250 ? 20.427 -1.026 -19.247 1.00 75.19 250 MET A O 1
ATOM 1805 N N . PRO A 1 251 ? 21.635 -2.884 -19.695 1.00 79.94 251 PRO A N 1
ATOM 1806 C CA . PRO A 1 251 ? 21.490 -2.789 -21.147 1.00 79.94 251 PRO A CA 1
ATOM 1807 C C . PRO A 1 251 ? 20.115 -3.268 -21.637 1.00 79.94 251 PRO A C 1
ATOM 1809 O O . PRO A 1 251 ? 19.710 -2.918 -22.738 1.00 79.94 251 PRO A O 1
ATOM 1812 N N . SER A 1 252 ? 19.423 -4.087 -20.838 1.00 88.56 252 SER A N 1
ATOM 1813 C CA . SER A 1 252 ? 18.084 -4.616 -21.103 1.00 88.56 252 SER A CA 1
ATOM 1814 C C . SER A 1 252 ? 17.472 -5.176 -19.817 1.00 88.56 252 SER A C 1
ATOM 1816 O O . SER A 1 252 ? 18.198 -5.545 -18.888 1.00 88.56 252 SER A O 1
ATOM 1818 N N . TRP A 1 253 ? 16.148 -5.320 -19.787 1.00 91.88 253 TRP A N 1
ATOM 1819 C CA . TRP A 1 253 ? 15.434 -5.949 -18.678 1.00 91.88 253 TRP A CA 1
ATOM 1820 C C . TRP A 1 253 ? 15.674 -7.468 -18.617 1.00 91.88 253 TRP A C 1
ATOM 1822 O O . TRP A 1 253 ? 15.567 -8.144 -19.643 1.00 91.88 253 TRP A O 1
ATOM 1832 N N . PRO A 1 254 ? 16.010 -8.037 -17.445 1.00 91.12 254 PRO A N 1
ATOM 1833 C CA . PRO A 1 254 ? 16.114 -9.484 -17.283 1.00 91.12 254 PRO A CA 1
ATOM 1834 C C . PRO A 1 254 ? 14.738 -10.164 -17.356 1.00 91.12 254 PRO A C 1
ATOM 1836 O O . PRO A 1 254 ? 13.719 -9.588 -16.996 1.00 91.12 254 PRO A O 1
ATOM 1839 N N . ALA A 1 255 ? 14.704 -11.435 -17.764 1.00 93.12 255 ALA A N 1
ATOM 1840 C CA . ALA A 1 255 ? 13.457 -12.211 -17.821 1.00 93.12 255 ALA A CA 1
ATOM 1841 C C . ALA A 1 255 ? 12.861 -12.518 -16.430 1.00 93.12 255 ALA A C 1
ATOM 1843 O O . ALA A 1 255 ? 11.670 -12.804 -16.303 1.00 93.12 255 ALA A O 1
ATOM 1844 N N . SER A 1 256 ? 13.692 -12.466 -15.388 1.00 91.12 256 SER A N 1
ATOM 1845 C CA . SER A 1 256 ? 13.299 -12.676 -13.999 1.00 91.12 256 SER A CA 1
ATOM 1846 C C . SER A 1 256 ? 14.237 -11.936 -13.049 1.00 91.12 256 SER A C 1
ATOM 1848 O O . SER A 1 256 ? 15.412 -11.728 -13.361 1.00 91.12 256 SER A O 1
ATOM 1850 N N . LEU A 1 257 ? 13.740 -11.616 -11.862 1.00 85.50 257 LEU A N 1
ATOM 1851 C CA . LEU A 1 257 ? 14.467 -10.958 -10.788 1.00 85.50 257 LEU A CA 1
ATOM 1852 C C . LEU A 1 257 ? 14.439 -11.814 -9.527 1.00 85.50 257 LEU A C 1
ATOM 1854 O O . LEU A 1 257 ? 13.394 -12.317 -9.126 1.00 85.50 257 LEU A O 1
ATOM 1858 N N . ASP A 1 258 ? 15.585 -11.912 -8.862 1.00 84.19 258 ASP A N 1
ATOM 1859 C CA . ASP A 1 258 ? 15.647 -12.429 -7.501 1.00 84.19 258 ASP A CA 1
ATOM 1860 C C . ASP A 1 258 ? 15.414 -11.279 -6.512 1.00 84.19 258 ASP A C 1
ATOM 1862 O O . ASP A 1 258 ? 16.308 -10.493 -6.189 1.00 84.19 258 ASP A O 1
ATOM 1866 N N . LEU A 1 259 ? 14.177 -11.186 -6.027 1.00 78.38 259 LEU A N 1
ATOM 1867 C CA . LEU A 1 259 ? 13.727 -10.128 -5.118 1.00 78.38 259 LEU A CA 1
ATOM 1868 C C . LEU A 1 259 ? 14.406 -10.173 -3.735 1.00 78.38 259 LEU A C 1
ATOM 1870 O O . LEU A 1 259 ? 14.233 -9.248 -2.940 1.00 78.38 259 LEU A O 1
ATOM 1874 N N . THR A 1 260 ? 15.184 -11.223 -3.442 1.00 74.19 260 THR A N 1
ATOM 1875 C CA . THR A 1 260 ? 15.936 -11.359 -2.185 1.00 74.19 260 THR A CA 1
ATOM 1876 C C . THR A 1 260 ? 17.350 -10.780 -2.270 1.00 74.19 260 THR A C 1
ATOM 1878 O O . THR A 1 260 ? 17.899 -10.316 -1.262 1.00 74.19 260 THR A O 1
ATOM 1881 N N . THR A 1 261 ? 17.940 -10.756 -3.468 1.00 72.25 261 THR A N 1
ATOM 1882 C CA . THR A 1 261 ? 19.334 -10.337 -3.687 1.00 72.25 261 THR A CA 1
ATOM 1883 C C . THR A 1 261 ? 19.461 -8.987 -4.370 1.00 72.25 261 THR A C 1
ATOM 1885 O O . THR A 1 261 ? 20.449 -8.285 -4.157 1.00 72.25 261 THR A O 1
ATOM 1888 N N . VAL A 1 262 ? 18.460 -8.569 -5.139 1.00 70.19 262 VAL A N 1
ATOM 1889 C CA . VAL A 1 262 ? 18.424 -7.216 -5.690 1.00 70.19 262 VAL A CA 1
ATOM 1890 C C . VAL A 1 262 ? 18.060 -6.231 -4.556 1.00 70.19 262 VAL A C 1
ATOM 1892 O O . VAL A 1 262 ? 17.221 -6.530 -3.705 1.00 70.19 262 VAL A O 1
ATOM 1895 N N . GLY A 1 263 ? 18.666 -5.032 -4.539 1.00 63.72 263 GLY A N 1
ATOM 1896 C CA . GLY A 1 263 ? 18.260 -3.874 -3.714 1.00 63.72 263 GLY A CA 1
ATOM 1897 C C . GLY A 1 263 ? 18.495 -3.945 -2.201 1.00 63.72 263 GLY A C 1
ATOM 1898 O O . GLY A 1 263 ? 19.137 -4.860 -1.695 1.00 63.72 263 GLY A O 1
ATOM 1899 N N . ASN A 1 264 ? 17.981 -2.947 -1.467 1.00 61.00 264 ASN A N 1
ATOM 1900 C CA . ASN A 1 264 ? 18.057 -2.874 -0.002 1.00 61.00 264 ASN A CA 1
ATOM 1901 C C . ASN A 1 264 ? 16.745 -2.347 0.621 1.00 61.00 264 ASN A C 1
ATOM 1903 O O . ASN A 1 264 ? 15.870 -1.840 -0.080 1.00 61.00 264 ASN A O 1
ATOM 1907 N N . ASP A 1 265 ? 16.613 -2.468 1.944 1.00 58.97 265 ASP A N 1
ATOM 1908 C CA . ASP A 1 265 ? 15.396 -2.092 2.688 1.00 58.97 265 ASP A CA 1
ATOM 1909 C C . ASP A 1 265 ? 15.385 -0.623 3.163 1.00 58.97 265 ASP A C 1
ATOM 1911 O O . ASP A 1 265 ? 14.451 -0.191 3.842 1.00 58.97 265 ASP A O 1
ATOM 1915 N N . TYR A 1 266 ? 16.435 0.141 2.842 1.00 55.62 266 TYR A N 1
ATOM 1916 C CA . TYR A 1 266 ? 16.717 1.471 3.400 1.00 55.62 266 TYR A CA 1
ATOM 1917 C C . TYR A 1 266 ? 16.825 2.580 2.333 1.00 55.62 266 TYR A C 1
ATOM 1919 O O . TYR A 1 266 ? 17.193 3.707 2.658 1.00 55.62 266 TYR A O 1
ATOM 1927 N N . GLY A 1 267 ? 16.520 2.282 1.066 1.00 60.84 267 GLY A N 1
ATOM 1928 C CA . GLY A 1 267 ? 16.531 3.242 -0.040 1.00 60.84 267 GLY A CA 1
ATOM 1929 C C . GLY A 1 267 ? 15.296 4.148 -0.076 1.00 60.84 267 GLY A C 1
ATOM 1930 O O . GLY A 1 267 ? 14.276 3.856 0.548 1.00 60.84 267 GLY A O 1
ATOM 1931 N N . TYR A 1 268 ? 15.375 5.252 -0.828 1.00 73.19 268 TYR A N 1
ATOM 1932 C CA . TYR A 1 268 ? 14.209 6.103 -1.072 1.00 73.19 268 TYR A CA 1
ATOM 1933 C C . TYR A 1 268 ? 13.228 5.405 -2.033 1.00 73.19 268 TYR A C 1
ATOM 1935 O O . TYR A 1 268 ? 13.637 4.679 -2.938 1.00 73.19 268 TYR A O 1
ATOM 1943 N N . LEU A 1 269 ? 11.930 5.648 -1.848 1.00 79.56 269 LEU A N 1
ATOM 1944 C CA . LEU A 1 269 ? 10.853 5.134 -2.697 1.00 79.56 269 LEU A CA 1
ATOM 1945 C C . LEU A 1 269 ? 10.396 6.236 -3.666 1.00 79.56 269 LEU A C 1
ATOM 1947 O O . LEU A 1 269 ? 9.901 7.250 -3.173 1.00 79.56 269 LEU A O 1
ATOM 1951 N N . PRO A 1 270 ? 10.520 6.082 -4.996 1.00 85.25 270 PRO A N 1
ATOM 1952 C CA . PRO A 1 270 ? 9.953 7.043 -5.940 1.00 85.25 270 PRO A CA 1
ATOM 1953 C C . PRO A 1 270 ? 8.423 6.947 -5.990 1.00 85.25 270 PRO A C 1
ATOM 1955 O O . PRO A 1 270 ? 7.838 5.871 -5.797 1.00 85.25 270 PRO A O 1
ATOM 1958 N N . LEU A 1 271 ? 7.760 8.065 -6.295 1.00 89.44 271 LEU A N 1
ATOM 1959 C CA . LEU A 1 271 ? 6.335 8.050 -6.612 1.00 89.44 271 LEU A CA 1
ATOM 1960 C C . LEU A 1 271 ? 6.123 7.433 -7.994 1.00 89.44 271 LEU A C 1
ATOM 1962 O O . LEU A 1 271 ? 6.447 8.054 -9.004 1.00 89.44 271 LEU A O 1
ATOM 1966 N N . ILE A 1 272 ? 5.560 6.227 -8.019 1.00 93.06 272 ILE A N 1
ATOM 1967 C CA . ILE A 1 272 ? 5.204 5.501 -9.238 1.00 93.06 272 ILE A CA 1
ATOM 1968 C C . ILE A 1 272 ? 3.707 5.363 -9.308 1.00 93.06 272 ILE A C 1
ATOM 1970 O O . ILE A 1 272 ? 3.082 5.038 -8.303 1.00 93.06 272 ILE A O 1
ATOM 1974 N N . VAL A 1 273 ? 3.156 5.593 -10.492 1.00 94.81 273 VAL A N 1
ATOM 1975 C CA . VAL A 1 273 ? 1.726 5.517 -10.771 1.00 94.81 273 VAL A CA 1
ATOM 1976 C C . VAL A 1 273 ? 1.456 4.557 -11.916 1.00 94.81 273 VAL A C 1
ATOM 1978 O O . VAL A 1 273 ? 2.262 4.415 -12.838 1.00 94.81 273 VAL A O 1
ATOM 1981 N N . LEU A 1 274 ? 0.311 3.892 -11.834 1.00 96.88 274 LEU A N 1
ATOM 1982 C CA . LEU A 1 274 ? -0.212 2.993 -12.852 1.00 96.88 274 LEU A CA 1
ATOM 1983 C C . LEU A 1 274 ? -1.609 3.472 -13.243 1.00 96.88 274 LEU A C 1
ATOM 1985 O O . LEU A 1 274 ? -2.390 3.851 -12.364 1.00 96.88 274 LEU A O 1
ATOM 1989 N N . ALA A 1 275 ? -1.922 3.424 -14.535 1.00 94.75 275 ALA A N 1
ATOM 1990 C CA . ALA A 1 275 ? -3.243 3.723 -15.094 1.00 94.75 275 ALA A CA 1
ATOM 1991 C C . ALA A 1 275 ? -3.672 2.679 -16.125 1.00 94.75 275 ALA A C 1
ATOM 1993 O O . ALA A 1 275 ? -2.804 2.136 -16.849 1.00 94.75 275 ALA A O 1
#

pLDDT: mean 85.05, std 14.82, range [39.38, 98.25]